Protein AF-A0A495VQC1-F1 (afdb_monomer)

Organism: NCBI:txid2072

Secondary structure (DSSP, 8-state):
--HHHHHHHHHHHSPPPPPPS--HHHHHHHHHHHHHHHHHHHTTSSSSHHHHHHS------------------------PPPP-------PPPP-------------PPPPS-------SS-----------SS----STTSB-HHHHHHHHHH-GGGTTPPPB--SSBPPTT-EEEEEEEE-TT--EEEEEEEEEPTTSPPPB---SEEEEEE-TTSS-EEEEEEEEPTT-SS-TTTTTHHHHHHHHHTT-

Foldseek 3Di:
DDVVVVVVVVVVVPPDDPPDPDDPVVVVVVVVVVVVVVVVVVVPPPPVVVCVVPPPDDDDDDDDDDDDDDDDDDDDDDDDDDDDDDDDDDDDDDDDDDDDDPDDPPDDDDDPDDDDDPDPDDPDPDPDPDPPPDDDPFAQQDADPLLVVLLCVLDVQCVPFDKHGFQWQAGGPKYKIWTFGAAPVRFTWIKMKIFHAPPDDDTHHPALAKDWDAAPVNRHIIIIGFGGDPPDNDGHCRVVRHVSRVSSSPSD

Mean predicted aligned error: 21.46 Å

Nearest PDB structures (foldseek):
  1nrg-assembly1_A-2  TM=4.840E-01  e=5.318E+00  Homo sapiens

Sequence (252 aa):
MDERRIAELFRAAAGDAPPASFDVGNVRSASARATARRRSRVALGSTLAAVLVFGGALVSADLLGRPDHGNTTSAGSAQPPESPNLTPFAVPEPREGEQRAEVVPSGGQPPESIPEDPSTQGDGTSGTTGRPTTGGASGCQEVDRELAVALADELPAAEGLQPSHAVANCPSGARGAAYLVRDDRGVTGLVSVVLVPPGEGAPASTAVAESRGPARSGAGTVHLLSEPAQGATSGPFEAELPGLAERVASRL

Structure (mmCIF, N/CA/C/O backbone):
data_AF-A0A495VQC1-F1
#
_entry.id   AF-A0A495VQC1-F1
#
loop_
_atom_site.group_PDB
_atom_site.id
_atom_site.type_symbol
_atom_site.label_atom_id
_atom_site.label_alt_id
_atom_site.label_comp_id
_atom_site.label_asym_id
_atom_site.label_entity_id
_atom_site.label_seq_id
_atom_site.pdbx_PDB_ins_code
_atom_site.Cartn_x
_atom_site.Cartn_y
_atom_site.Cartn_z
_atom_site.occupancy
_atom_site.B_iso_or_equiv
_atom_site.auth_seq_id
_atom_site.auth_comp_id
_atom_site.auth_asym_id
_atom_site.auth_atom_id
_atom_site.pdbx_PDB_model_num
ATOM 1 N N . MET A 1 1 ? -50.972 -25.172 -22.777 1.00 54.22 1 MET A N 1
ATOM 2 C CA . MET A 1 1 ? -49.677 -25.143 -22.066 1.00 54.22 1 MET A CA 1
ATOM 3 C C . MET A 1 1 ? -49.924 -25.824 -20.730 1.00 54.22 1 MET A C 1
ATOM 5 O O . MET A 1 1 ? -50.911 -25.480 -20.102 1.00 54.22 1 MET A O 1
ATOM 9 N N . ASP A 1 2 ? -49.176 -26.873 -20.389 1.00 82.88 2 ASP A N 1
ATOM 10 C CA . ASP A 1 2 ? -49.583 -27.835 -19.352 1.00 82.88 2 ASP A CA 1
ATOM 11 C C . ASP A 1 2 ? -48.818 -27.585 -18.041 1.00 82.88 2 ASP A C 1
ATOM 13 O O . ASP A 1 2 ? -47.626 -2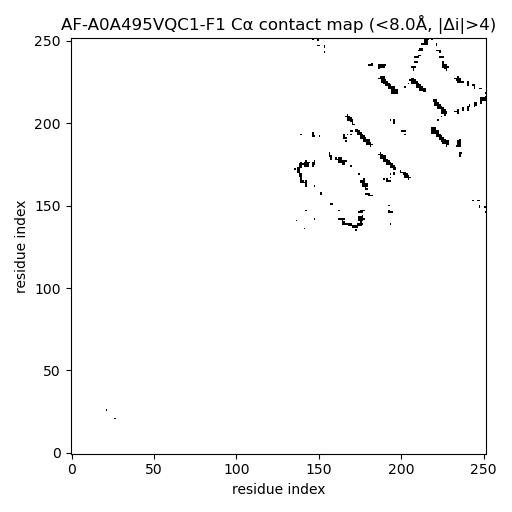7.877 -17.933 1.00 82.88 2 ASP A O 1
ATOM 17 N N . GLU A 1 3 ? -49.491 -26.992 -17.055 1.00 82.81 3 GLU A N 1
ATOM 18 C CA . GLU A 1 3 ? -48.908 -26.541 -15.778 1.00 82.81 3 GLU A CA 1
ATOM 19 C C . GLU A 1 3 ? -48.290 -27.692 -14.974 1.00 82.81 3 GLU A C 1
ATOM 21 O O . GLU A 1 3 ? -47.286 -27.521 -14.279 1.00 82.81 3 GLU A O 1
ATOM 26 N N . ARG A 1 4 ? -48.836 -28.903 -15.130 1.00 83.75 4 ARG A N 1
ATOM 27 C CA . ARG A 1 4 ? -48.317 -30.108 -14.471 1.00 83.75 4 ARG A CA 1
ATOM 28 C C . ARG A 1 4 ? -46.932 -30.485 -14.982 1.00 83.75 4 ARG A C 1
ATOM 30 O O . ARG A 1 4 ? -46.078 -30.892 -14.200 1.00 83.75 4 ARG A O 1
ATOM 37 N N . ARG A 1 5 ? -46.682 -30.268 -16.275 1.00 77.50 5 ARG A N 1
ATOM 38 C CA . ARG A 1 5 ? -45.391 -30.557 -16.903 1.00 77.50 5 ARG A CA 1
ATOM 39 C C . ARG A 1 5 ? -44.306 -29.571 -16.474 1.00 77.50 5 ARG A C 1
ATOM 41 O O . ARG A 1 5 ? -43.147 -29.951 -16.362 1.00 77.50 5 ARG A O 1
ATOM 48 N N . ILE A 1 6 ? -44.680 -28.326 -16.182 1.00 84.06 6 ILE A N 1
ATOM 49 C CA . ILE A 1 6 ? -43.762 -27.315 -15.643 1.00 84.06 6 ILE A CA 1
ATOM 50 C C . ILE A 1 6 ? -43.378 -27.672 -14.198 1.00 84.06 6 ILE A C 1
ATOM 52 O O . ILE A 1 6 ? -42.198 -27.663 -13.853 1.00 84.06 6 ILE A O 1
ATOM 56 N N . ALA A 1 7 ? -44.349 -28.076 -13.372 1.00 82.50 7 ALA A N 1
ATOM 57 C CA . ALA A 1 7 ? -44.096 -28.476 -11.987 1.00 82.50 7 ALA A CA 1
ATOM 58 C C . ALA A 1 7 ? -43.179 -29.711 -11.868 1.00 82.50 7 ALA A C 1
ATOM 60 O O . ALA A 1 7 ? -42.360 -29.786 -10.949 1.00 82.50 7 ALA A O 1
ATOM 61 N N . GLU A 1 8 ? -43.284 -30.668 -12.794 1.00 84.12 8 GLU A N 1
ATOM 62 C CA . GLU A 1 8 ? -42.389 -31.832 -12.838 1.00 84.12 8 GLU A CA 1
ATOM 63 C C . GLU A 1 8 ? -40.959 -31.464 -13.251 1.00 84.12 8 GLU A C 1
ATOM 65 O O . GLU A 1 8 ? -40.014 -31.975 -12.654 1.00 84.12 8 GLU A O 1
ATOM 70 N N . LEU A 1 9 ? -40.782 -30.525 -14.189 1.00 84.50 9 LEU A N 1
ATOM 71 C CA . LEU A 1 9 ? -39.453 -30.045 -14.585 1.00 84.50 9 LEU A CA 1
ATOM 72 C C . LEU A 1 9 ? -38.739 -29.310 -13.443 1.00 84.50 9 LEU A C 1
ATOM 74 O O . LEU A 1 9 ? -37.555 -29.547 -13.212 1.00 84.50 9 LEU A O 1
ATOM 78 N N . PHE A 1 10 ? -39.458 -28.485 -12.676 1.00 81.50 10 PHE A N 1
ATOM 79 C CA . PHE A 1 10 ? -38.877 -27.814 -11.508 1.00 81.50 10 PHE A CA 1
ATOM 80 C C . PHE A 1 10 ? -38.522 -28.790 -10.382 1.00 81.50 10 PHE A C 1
ATOM 82 O O . PHE A 1 10 ? -37.484 -28.634 -9.741 1.00 81.50 10 PHE A O 1
ATOM 89 N N . ARG A 1 11 ? -39.339 -29.828 -10.158 1.00 80.44 11 ARG A N 1
ATOM 90 C CA . ARG A 1 11 ? -39.049 -30.851 -9.143 1.00 80.44 11 ARG A CA 1
ATOM 91 C C . ARG A 1 11 ? -37.875 -31.752 -9.538 1.00 80.44 11 ARG A C 1
ATOM 93 O O . ARG A 1 11 ? -37.130 -32.163 -8.661 1.00 80.44 11 ARG A O 1
ATOM 100 N N . ALA A 1 12 ? -37.690 -32.031 -10.829 1.00 79.38 12 ALA A N 1
ATOM 101 C CA . ALA A 1 12 ? -36.558 -32.814 -11.327 1.00 79.38 12 ALA A CA 1
ATOM 102 C C . ALA A 1 12 ? -35.227 -32.033 -11.322 1.00 79.38 12 ALA A C 1
ATOM 104 O O . ALA A 1 12 ? -34.167 -32.641 -11.202 1.00 79.38 12 ALA A O 1
ATOM 105 N N . ALA A 1 13 ? -35.274 -30.701 -11.442 1.00 75.44 13 ALA A N 1
ATOM 106 C CA . ALA A 1 13 ? -34.090 -29.839 -11.401 1.00 75.44 13 ALA A CA 1
ATOM 107 C C . ALA A 1 13 ? -33.592 -29.548 -9.972 1.00 75.44 13 ALA A C 1
ATOM 109 O O . ALA A 1 13 ? -32.411 -29.263 -9.774 1.00 75.44 13 ALA A O 1
ATOM 110 N N . ALA A 1 14 ? -34.471 -29.644 -8.971 1.00 75.81 14 ALA A N 1
ATOM 111 C CA . ALA A 1 14 ? -34.110 -29.572 -7.559 1.00 75.81 14 ALA A CA 1
ATOM 112 C C . ALA A 1 14 ? -33.499 -30.910 -7.103 1.00 75.81 14 ALA A C 1
ATOM 114 O O . ALA A 1 14 ? -34.138 -31.697 -6.409 1.00 75.81 14 ALA A O 1
ATOM 115 N N . GLY A 1 15 ? -32.274 -31.192 -7.553 1.00 75.56 15 GLY A N 1
ATOM 116 C CA . GLY A 1 15 ? -31.491 -32.322 -7.055 1.00 75.56 15 GLY A CA 1
ATOM 117 C C . GLY A 1 15 ? -31.230 -32.226 -5.548 1.00 75.56 15 GLY A C 1
ATOM 118 O O . GLY A 1 15 ? -31.425 -31.174 -4.934 1.00 75.56 15 GLY A O 1
ATOM 119 N N . ASP A 1 16 ? -30.773 -33.331 -4.956 1.00 74.94 16 ASP A N 1
ATOM 120 C CA . ASP A 1 16 ? -30.412 -33.379 -3.539 1.00 74.94 16 ASP A CA 1
ATOM 121 C C . ASP A 1 16 ? -29.410 -32.270 -3.197 1.00 74.94 16 ASP A C 1
ATOM 123 O O . ASP A 1 16 ? -28.371 -32.112 -3.846 1.00 74.94 16 ASP A O 1
ATOM 127 N N . ALA A 1 17 ? -29.736 -31.484 -2.169 1.00 76.12 17 ALA A N 1
ATOM 128 C CA . ALA A 1 17 ? -28.868 -30.415 -1.710 1.00 76.12 17 ALA A CA 1
ATOM 129 C C . ALA A 1 17 ? -27.519 -31.009 -1.263 1.00 76.12 17 ALA A C 1
ATOM 131 O O . ALA A 1 17 ? -27.505 -31.962 -0.474 1.00 76.12 17 ALA A O 1
ATOM 132 N N . PRO A 1 18 ? -26.378 -30.468 -1.731 1.00 72.56 18 PRO A N 1
ATOM 133 C CA . PRO A 1 18 ? -25.078 -30.946 -1.292 1.00 72.56 18 PRO A CA 1
ATOM 134 C C . PRO A 1 18 ? -24.949 -30.771 0.230 1.00 72.56 18 PRO A C 1
ATOM 136 O O . PRO A 1 18 ? -25.457 -29.789 0.783 1.00 72.56 18 PRO A O 1
ATOM 139 N N . PRO A 1 19 ? -24.275 -31.703 0.928 1.00 75.56 19 PRO A N 1
ATOM 140 C CA . PRO A 1 19 ? -24.085 -31.591 2.366 1.00 75.56 19 PRO A CA 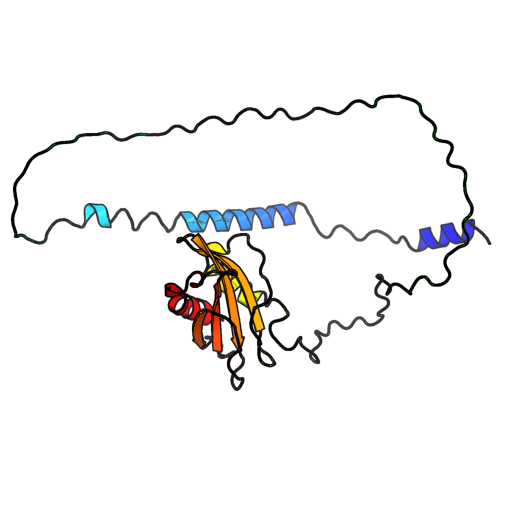1
ATOM 141 C C . PRO A 1 19 ? -23.359 -30.284 2.698 1.00 75.56 19 PRO A C 1
ATOM 143 O O . PRO A 1 19 ? -22.455 -29.860 1.974 1.00 75.56 19 PRO A O 1
ATOM 146 N N . ALA A 1 20 ? -23.751 -29.645 3.803 1.00 79.81 20 ALA A N 1
ATOM 147 C CA . ALA A 1 20 ? -23.132 -28.405 4.251 1.00 79.81 20 ALA A CA 1
ATOM 148 C C . ALA A 1 20 ? -21.612 -28.597 4.412 1.00 79.81 20 ALA A C 1
ATOM 150 O O . ALA A 1 20 ? -21.157 -29.407 5.217 1.00 79.81 20 ALA A O 1
ATOM 151 N N . SER A 1 21 ? -20.819 -27.831 3.661 1.00 79.31 21 SER A N 1
ATOM 152 C CA . SER A 1 21 ? -19.351 -27.858 3.728 1.00 79.31 21 SER A CA 1
ATOM 153 C C . SER A 1 21 ? -18.787 -27.165 4.978 1.00 79.31 21 SER A C 1
ATOM 155 O O . SER A 1 21 ? -17.587 -27.238 5.249 1.00 79.31 21 SER A O 1
ATOM 157 N N . PHE A 1 22 ? -19.650 -26.517 5.769 1.00 76.31 22 PHE A N 1
ATOM 158 C CA . PHE A 1 22 ? -19.290 -25.789 6.980 1.00 76.31 22 PHE A CA 1
ATOM 159 C C . PHE A 1 22 ? -19.943 -26.415 8.215 1.00 76.31 22 PHE A C 1
ATOM 161 O O . PHE A 1 22 ? -21.141 -26.286 8.447 1.00 76.31 22 PHE A O 1
ATOM 168 N N . ASP A 1 23 ? -19.113 -27.067 9.024 1.00 83.56 23 ASP A N 1
ATOM 169 C CA . ASP A 1 23 ? -19.440 -27.547 10.365 1.00 83.56 23 ASP A CA 1
ATOM 170 C C . ASP A 1 23 ? -19.133 -26.454 11.416 1.00 83.56 23 ASP A C 1
ATOM 172 O O . ASP A 1 23 ? -18.194 -25.663 11.287 1.00 83.56 23 ASP A O 1
ATOM 176 N N . VAL A 1 24 ? -19.910 -26.432 12.499 1.00 81.12 24 VAL A N 1
ATOM 177 C CA . VAL A 1 24 ? -19.678 -25.628 13.709 1.00 81.12 24 VAL A CA 1
ATOM 178 C C . VAL A 1 24 ? -18.259 -25.834 14.270 1.00 81.12 24 VAL A C 1
ATOM 180 O O . VAL A 1 24 ? -17.648 -24.887 14.773 1.00 81.12 24 VAL A O 1
ATOM 183 N N . GLY A 1 25 ? -17.696 -27.038 14.156 1.00 79.12 25 GLY A N 1
ATOM 184 C CA . GLY A 1 25 ? -16.313 -27.367 14.500 1.00 79.12 25 GLY A CA 1
ATOM 185 C C . GLY A 1 25 ? -15.273 -26.599 13.678 1.00 79.12 25 GLY A C 1
ATOM 186 O O . GLY A 1 25 ? -14.282 -26.119 14.242 1.00 79.12 25 GLY A O 1
ATOM 187 N N . ASN A 1 26 ? -15.520 -26.368 12.385 1.00 74.88 26 ASN A N 1
ATOM 188 C CA . ASN A 1 26 ? -14.646 -25.549 11.535 1.00 74.88 26 ASN A CA 1
ATOM 189 C C . ASN A 1 26 ? -14.627 -24.088 12.006 1.00 74.88 26 ASN A C 1
ATOM 191 O O . ASN A 1 26 ? -13.563 -23.477 12.104 1.00 74.88 26 ASN A O 1
ATOM 195 N N . VAL A 1 27 ? -15.783 -23.544 12.398 1.00 80.44 27 VAL A N 1
ATOM 196 C CA . VAL A 1 27 ? -15.880 -22.173 12.927 1.00 80.44 27 VAL A CA 1
ATOM 197 C C . VAL A 1 27 ? -15.201 -22.058 14.293 1.00 80.44 27 VAL A C 1
ATOM 199 O O . VAL A 1 27 ? -14.427 -21.128 14.531 1.00 80.44 27 VAL A O 1
ATOM 202 N N . ARG A 1 28 ? -15.434 -23.021 15.194 1.00 84.38 28 ARG A N 1
ATOM 203 C CA . ARG A 1 28 ? -14.827 -23.023 16.536 1.00 84.38 28 ARG A CA 1
ATOM 204 C C . ARG A 1 28 ? -13.311 -23.182 16.485 1.00 84.38 28 ARG A C 1
ATOM 206 O O . ARG A 1 28 ? -12.610 -22.475 17.205 1.00 84.38 28 ARG A O 1
ATOM 213 N N . SER A 1 29 ? -12.790 -24.056 15.624 1.00 75.62 29 SER A N 1
ATOM 214 C CA . SER A 1 29 ? -11.343 -24.250 15.468 1.00 75.62 29 SER A CA 1
ATOM 215 C C . SER A 1 29 ? -10.659 -23.038 14.822 1.00 75.62 29 SER A C 1
ATOM 217 O O . SER A 1 29 ? -9.596 -22.616 15.289 1.00 75.62 29 SER A O 1
ATOM 219 N N . ALA A 1 30 ? -11.287 -22.408 13.822 1.00 74.38 30 ALA A N 1
ATOM 220 C CA . ALA A 1 30 ? -10.809 -21.154 13.242 1.00 74.38 30 ALA A CA 1
ATOM 221 C C . ALA A 1 30 ? -10.813 -20.005 14.271 1.00 74.38 30 ALA A C 1
ATOM 223 O O . ALA A 1 30 ? -9.817 -19.290 14.403 1.00 74.38 30 ALA A O 1
ATOM 224 N N . SER A 1 31 ? -11.884 -19.877 15.062 1.00 72.38 31 SER A N 1
ATOM 225 C CA . SER A 1 31 ? -12.012 -18.872 16.129 1.00 72.38 31 SER A CA 1
ATOM 226 C C . SER A 1 31 ? -10.994 -19.075 17.260 1.00 72.38 31 SER A C 1
ATOM 228 O O . SER A 1 31 ? -10.349 -18.120 17.708 1.00 72.38 31 SER A O 1
ATOM 230 N N . ALA A 1 32 ? -10.767 -20.324 17.679 1.00 76.50 32 ALA A N 1
ATOM 231 C CA . ALA A 1 32 ? -9.757 -20.660 18.679 1.00 76.50 32 ALA A CA 1
ATOM 232 C C . ALA A 1 32 ? -8.345 -20.299 18.191 1.00 76.50 32 ALA A C 1
ATOM 234 O O . ALA A 1 32 ? -7.567 -19.693 18.931 1.00 76.50 32 ALA A O 1
ATOM 235 N N . ARG A 1 33 ? -8.031 -20.587 16.919 1.00 74.38 33 ARG A N 1
ATOM 236 C CA . ARG A 1 33 ? -6.749 -20.217 16.301 1.00 74.38 33 ARG A CA 1
ATOM 237 C C . ARG A 1 33 ? -6.573 -18.696 16.209 1.00 74.38 33 ARG A C 1
ATOM 239 O O . ARG A 1 33 ? -5.473 -18.203 16.460 1.00 74.38 33 ARG A O 1
ATOM 246 N N . ALA A 1 34 ? -7.636 -17.948 15.911 1.00 71.62 34 ALA A N 1
ATOM 247 C CA . ALA A 1 34 ? -7.604 -16.484 15.904 1.00 71.62 34 ALA A CA 1
ATOM 248 C C . ALA A 1 34 ? -7.381 -15.902 17.315 1.00 71.62 34 ALA A C 1
ATOM 250 O O . ALA A 1 34 ? -6.542 -15.018 17.501 1.00 71.62 34 ALA A O 1
ATOM 251 N N . THR A 1 35 ? -8.062 -16.445 18.329 1.00 70.81 35 THR A N 1
ATOM 252 C CA . THR A 1 35 ? -7.922 -16.014 19.731 1.00 70.81 35 THR A CA 1
ATOM 253 C C . THR A 1 35 ? -6.537 -16.333 20.302 1.00 70.81 35 THR A C 1
ATOM 255 O O . THR A 1 35 ? -5.957 -15.511 21.014 1.00 70.81 35 THR A O 1
ATOM 258 N N . ALA A 1 36 ? -5.959 -17.488 19.957 1.00 65.44 36 ALA A N 1
ATOM 259 C CA . ALA A 1 36 ? -4.617 -17.871 20.393 1.00 65.44 36 ALA A CA 1
ATOM 260 C C . ALA A 1 36 ? -3.540 -16.882 19.907 1.00 65.44 36 ALA A C 1
ATOM 262 O O . ALA A 1 36 ? -2.688 -16.469 20.695 1.00 65.44 36 ALA A O 1
ATOM 263 N N . ARG A 1 37 ? -3.627 -16.420 18.648 1.00 68.19 37 ARG A N 1
ATOM 264 C CA . ARG A 1 37 ? -2.691 -15.432 18.075 1.00 68.19 37 ARG A CA 1
ATOM 265 C C . ARG A 1 37 ? -2.746 -14.068 18.774 1.00 68.19 37 ARG A C 1
ATOM 267 O O . ARG A 1 37 ? -1.716 -13.405 18.885 1.00 68.19 37 ARG A O 1
ATOM 274 N N . ARG A 1 38 ? -3.917 -13.655 19.279 1.00 63.56 38 ARG A N 1
ATOM 275 C CA . ARG A 1 38 ? -4.062 -12.405 20.051 1.00 63.56 38 ARG A CA 1
ATOM 276 C C . ARG A 1 38 ? -3.300 -12.455 21.377 1.00 63.56 38 ARG A C 1
ATOM 278 O O . ARG A 1 38 ? -2.671 -11.473 21.753 1.00 63.56 38 ARG A O 1
ATOM 285 N N . ARG A 1 39 ? -3.307 -13.598 22.072 1.00 59.53 39 ARG A N 1
ATOM 286 C CA . ARG A 1 39 ? -2.665 -13.726 23.395 1.00 59.53 39 ARG A CA 1
ATOM 287 C C . ARG A 1 39 ? -1.138 -13.767 23.327 1.00 59.53 39 ARG A C 1
ATOM 289 O O . ARG A 1 39 ? -0.486 -13.225 24.212 1.00 59.53 39 ARG A O 1
ATOM 296 N N . SER A 1 40 ? -0.559 -14.326 22.264 1.00 54.62 40 SER A N 1
ATOM 297 C CA . SER A 1 40 ? 0.901 -14.373 22.093 1.00 54.62 40 SER A CA 1
ATOM 298 C C . SER A 1 40 ? 1.552 -13.005 21.852 1.00 54.62 40 SER A C 1
ATOM 300 O O . SER A 1 40 ? 2.738 -12.853 22.123 1.00 54.62 40 SER A O 1
ATOM 302 N N . ARG A 1 41 ? 0.805 -11.993 21.385 1.00 52.25 41 ARG A N 1
ATOM 303 C CA . ARG A 1 41 ? 1.349 -10.643 21.139 1.00 52.25 41 ARG A CA 1
ATOM 304 C C . ARG A 1 41 ? 1.430 -9.774 22.402 1.00 52.25 41 ARG A C 1
ATOM 306 O O . ARG A 1 41 ? 2.273 -8.892 22.469 1.00 52.25 41 ARG A O 1
ATOM 313 N N . VAL A 1 42 ? 0.620 -10.053 23.425 1.00 53.62 42 VAL A N 1
ATOM 314 C CA . VAL A 1 42 ? 0.600 -9.270 24.679 1.00 53.62 42 VAL A CA 1
ATOM 315 C C . VAL A 1 42 ? 1.708 -9.703 25.654 1.00 53.62 42 VAL A C 1
ATOM 317 O O . VAL A 1 42 ? 2.176 -8.904 26.458 1.00 53.62 42 VAL A O 1
ATOM 320 N N . ALA A 1 43 ? 2.195 -10.944 25.561 1.00 47.66 43 ALA A N 1
ATOM 321 C CA . ALA A 1 43 ? 3.169 -11.487 26.513 1.00 47.66 43 ALA A CA 1
ATOM 322 C C . ALA A 1 43 ? 4.634 -11.049 26.275 1.00 47.66 43 ALA A C 1
ATOM 324 O O . ALA A 1 43 ? 5.444 -11.139 27.193 1.00 47.66 43 ALA A O 1
ATOM 325 N N . LEU A 1 44 ? 4.989 -10.558 25.080 1.00 47.56 44 LEU A N 1
ATOM 326 C CA . LEU A 1 44 ? 6.372 -10.175 24.737 1.00 47.56 44 LEU A CA 1
ATOM 327 C C . LEU A 1 44 ? 6.730 -8.715 25.076 1.00 47.56 44 LEU A C 1
ATOM 329 O O . LEU A 1 44 ? 7.906 -8.369 25.086 1.00 47.56 44 LEU A O 1
ATOM 333 N N . GLY A 1 45 ? 5.748 -7.863 25.390 1.00 44.03 45 GLY A N 1
ATOM 334 C CA . GLY A 1 45 ? 5.985 -6.442 25.681 1.00 44.03 45 GLY A CA 1
ATOM 335 C C . GLY A 1 45 ? 6.366 -6.117 27.133 1.00 44.03 45 GLY A C 1
ATOM 336 O O . GLY A 1 45 ? 6.790 -5.002 27.412 1.00 44.03 45 GLY A O 1
ATOM 337 N N . SER A 1 46 ? 6.221 -7.058 28.075 1.00 45.12 46 SER A N 1
ATOM 338 C CA . SER A 1 46 ? 6.259 -6.741 29.515 1.00 45.12 46 SER A CA 1
ATOM 339 C C . SER A 1 46 ? 7.608 -6.961 30.215 1.00 45.12 46 SER A C 1
ATOM 341 O O . SER A 1 46 ? 7.753 -6.542 31.362 1.00 45.12 46 SER A O 1
ATOM 343 N N . THR A 1 47 ? 8.600 -7.608 29.596 1.00 44.22 47 THR A N 1
ATOM 344 C CA . THR A 1 47 ? 9.859 -7.953 30.293 1.00 44.22 47 THR A CA 1
ATOM 345 C C . THR A 1 47 ? 10.998 -6.953 30.083 1.00 44.22 47 THR A C 1
ATOM 347 O O . THR A 1 47 ? 11.923 -6.927 30.891 1.00 44.22 47 THR A O 1
ATOM 350 N N . LEU A 1 48 ? 10.930 -6.071 29.078 1.00 45.16 48 LEU A N 1
ATOM 351 C CA . LEU A 1 48 ? 11.958 -5.041 28.849 1.00 45.16 48 LEU A CA 1
ATOM 352 C C . LEU A 1 48 ? 11.793 -3.787 29.729 1.00 45.16 48 LEU A C 1
ATOM 354 O O . LEU A 1 48 ? 12.773 -3.093 29.986 1.00 45.16 48 LEU A O 1
ATOM 358 N N . ALA A 1 49 ? 10.593 -3.521 30.256 1.00 44.22 49 ALA A N 1
ATOM 35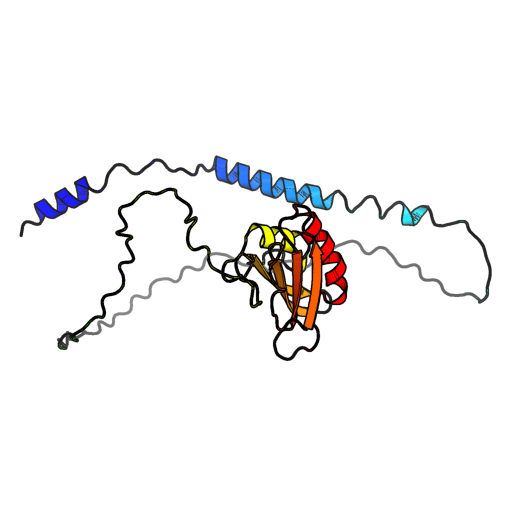9 C CA . ALA A 1 49 ? 10.345 -2.349 31.103 1.00 44.22 49 ALA A CA 1
ATOM 360 C C . ALA A 1 49 ? 10.880 -2.499 32.544 1.00 44.22 49 ALA A C 1
ATOM 362 O O . ALA A 1 49 ? 11.180 -1.501 33.193 1.00 44.22 49 ALA A O 1
ATOM 363 N N . ALA A 1 50 ? 11.046 -3.726 33.051 1.00 46.72 50 ALA A N 1
ATOM 364 C CA . ALA A 1 50 ? 11.477 -3.953 34.436 1.00 46.72 50 ALA A CA 1
ATOM 365 C C . ALA A 1 50 ? 12.999 -3.816 34.645 1.00 46.72 50 ALA A C 1
ATOM 367 O O . ALA A 1 50 ? 13.437 -3.470 35.741 1.00 46.72 50 ALA A O 1
ATOM 368 N N . VAL A 1 51 ? 13.819 -4.046 33.611 1.00 50.47 51 VAL A N 1
ATOM 369 C CA . VAL A 1 51 ? 15.291 -3.989 33.734 1.00 50.47 51 VAL A CA 1
ATOM 370 C C . VAL A 1 51 ? 15.813 -2.544 33.714 1.00 50.47 51 VAL A C 1
ATOM 372 O O . VAL A 1 51 ? 16.776 -2.232 34.413 1.00 50.47 51 VAL A O 1
ATOM 375 N N . LEU A 1 52 ? 15.141 -1.628 33.005 1.00 51.94 52 LEU A N 1
ATOM 376 C CA . LEU A 1 52 ? 15.549 -0.217 32.939 1.00 51.94 52 LEU A CA 1
ATOM 377 C C . LEU A 1 52 ? 15.278 0.571 34.233 1.00 51.94 52 LEU A C 1
ATOM 379 O O . LEU A 1 52 ? 15.944 1.573 34.472 1.00 51.94 52 LEU A O 1
ATOM 383 N N . VAL A 1 53 ? 14.363 0.113 35.095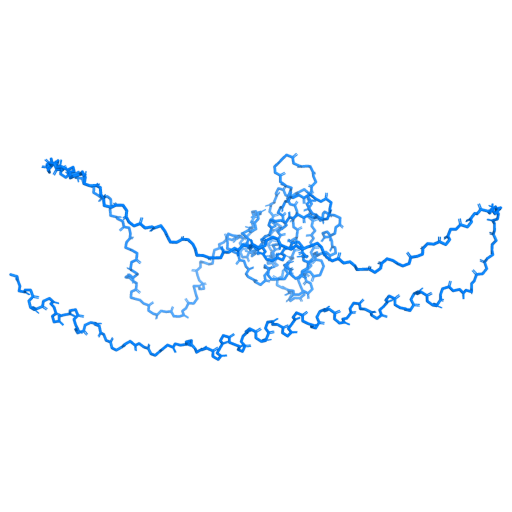 1.00 54.12 53 VAL A N 1
ATOM 384 C CA . VAL A 1 53 ? 14.033 0.814 36.352 1.00 54.12 53 VAL A CA 1
ATOM 385 C C . VAL A 1 53 ? 15.001 0.465 37.495 1.00 54.12 53 VAL A C 1
ATOM 387 O O . VAL A 1 53 ? 15.195 1.282 38.388 1.00 54.12 53 VAL A O 1
ATOM 390 N N . PHE A 1 54 ? 15.671 -0.694 37.459 1.00 51.53 54 PHE A N 1
ATOM 391 C CA . PHE A 1 54 ? 16.593 -1.115 38.531 1.00 51.53 54 PHE A CA 1
ATOM 392 C C . PHE A 1 54 ? 18.093 -1.036 38.184 1.00 51.53 54 PHE A C 1
ATOM 394 O O . PHE A 1 54 ? 18.912 -1.070 39.097 1.00 51.53 54 PHE A O 1
ATOM 401 N N . GLY A 1 55 ? 18.482 -0.916 36.908 1.00 43.12 55 GLY A N 1
ATOM 402 C CA . GLY A 1 55 ? 19.896 -0.948 36.488 1.00 43.12 55 GLY A CA 1
ATOM 403 C C . GLY A 1 55 ? 20.596 0.407 36.296 1.00 43.12 55 GLY A C 1
ATOM 404 O O . GLY A 1 55 ? 21.777 0.432 35.969 1.00 43.12 55 GLY A O 1
ATOM 405 N N . GLY A 1 56 ? 19.889 1.531 36.452 1.00 41.94 56 GLY A N 1
ATOM 406 C CA . GLY A 1 56 ? 20.350 2.861 36.023 1.00 41.94 56 GLY A CA 1
ATOM 407 C C . GLY A 1 56 ? 20.983 3.752 37.097 1.00 41.94 56 GLY A C 1
ATOM 408 O O . GLY A 1 56 ? 20.981 4.968 36.936 1.00 41.94 56 GLY A O 1
ATOM 409 N N . ALA A 1 57 ? 21.490 3.197 38.197 1.00 44.09 57 ALA A N 1
ATOM 410 C CA . ALA A 1 57 ? 22.227 3.957 39.204 1.00 44.09 57 ALA A CA 1
ATOM 411 C C . ALA A 1 57 ? 23.653 3.411 39.271 1.00 44.09 57 ALA A C 1
ATOM 413 O O . ALA A 1 57 ? 23.811 2.274 39.696 1.00 44.09 57 ALA A O 1
ATOM 414 N N . LEU A 1 58 ? 24.639 4.196 38.807 1.00 49.06 58 LEU A N 1
ATOM 415 C CA . LEU A 1 58 ? 26.060 4.242 39.222 1.00 49.06 58 LEU A CA 1
ATOM 416 C C . LEU A 1 58 ? 26.991 4.697 38.069 1.00 49.06 58 LEU A C 1
ATOM 418 O O . LEU A 1 58 ? 27.847 3.924 37.664 1.00 49.06 58 LEU A O 1
ATOM 422 N N . VAL A 1 59 ? 26.892 5.949 37.585 1.00 47.28 59 VAL A N 1
ATOM 423 C CA . VAL A 1 59 ? 28.038 6.696 36.995 1.00 47.28 59 VAL A CA 1
ATOM 424 C C . VAL A 1 59 ? 27.847 8.223 37.192 1.00 47.28 59 VAL A C 1
ATOM 426 O O . VAL A 1 59 ? 26.981 8.816 36.561 1.00 47.28 59 VAL A O 1
ATOM 429 N N . SER A 1 60 ? 28.636 8.791 38.125 1.00 40.16 60 SER A N 1
ATOM 430 C CA . SER A 1 60 ? 29.167 10.178 38.314 1.00 40.16 60 SER A CA 1
ATOM 431 C C . SER A 1 60 ? 28.419 11.406 37.741 1.00 40.16 60 SER A C 1
ATOM 433 O O . SER A 1 60 ? 28.195 11.483 36.540 1.00 40.16 60 SER A O 1
ATOM 435 N N . ALA A 1 61 ? 28.004 12.385 38.569 1.00 39.53 61 ALA A N 1
ATOM 436 C CA . ALA A 1 61 ? 28.780 13.567 39.042 1.00 39.53 61 ALA A CA 1
ATOM 437 C C . ALA A 1 61 ? 29.340 14.395 37.864 1.00 39.53 61 ALA A C 1
ATOM 439 O O . ALA A 1 61 ? 30.114 13.871 37.079 1.00 39.53 61 ALA A O 1
ATOM 440 N N . ASP A 1 62 ? 28.996 15.658 37.624 1.00 39.38 62 ASP A N 1
ATOM 441 C CA . ASP A 1 62 ? 28.890 16.825 38.504 1.00 39.38 62 ASP A CA 1
ATOM 442 C C . ASP A 1 62 ? 28.200 17.948 37.688 1.00 39.38 62 ASP A C 1
ATOM 444 O O . ASP A 1 62 ? 28.347 17.945 36.466 1.00 39.38 62 ASP A O 1
ATOM 448 N N . LEU A 1 63 ? 27.481 18.873 38.342 1.00 46.44 63 LEU A N 1
ATOM 449 C CA . LEU A 1 63 ? 27.158 20.265 37.939 1.00 46.44 63 LEU A CA 1
ATOM 450 C C . LEU A 1 63 ? 25.777 20.726 38.467 1.00 46.44 63 LEU A C 1
ATOM 452 O O . LEU A 1 63 ? 24.743 20.572 37.828 1.00 46.44 63 LEU A O 1
ATOM 456 N N . LEU A 1 64 ? 25.846 21.366 39.641 1.00 48.59 64 LEU A N 1
ATOM 457 C CA . LEU A 1 64 ? 25.076 22.530 40.115 1.00 48.59 64 LEU A CA 1
ATOM 458 C C . LEU A 1 64 ? 23.529 22.484 40.171 1.00 48.59 64 LEU A C 1
ATOM 460 O O . LEU A 1 64 ? 22.851 22.608 39.159 1.00 48.59 64 LEU A O 1
ATOM 464 N N . GLY A 1 65 ? 22.996 22.631 41.398 1.00 37.84 65 GLY A N 1
ATOM 465 C CA . GLY A 1 65 ? 21.957 23.653 41.629 1.00 37.84 65 GLY A CA 1
ATOM 466 C C . GLY A 1 65 ? 20.727 23.323 42.492 1.00 37.84 65 GLY A C 1
ATOM 467 O O . GLY A 1 65 ? 19.632 23.357 41.962 1.00 37.84 65 GLY A O 1
ATOM 468 N N . ARG A 1 66 ? 20.924 23.186 43.819 1.00 38.44 66 ARG A N 1
ATOM 469 C CA . ARG A 1 66 ? 20.066 23.657 44.951 1.00 38.44 66 ARG A CA 1
ATOM 470 C C . ARG A 1 66 ? 18.621 23.067 45.135 1.00 38.44 66 ARG A C 1
ATOM 472 O O . ARG A 1 66 ? 17.985 22.696 44.161 1.00 38.44 66 ARG A O 1
ATOM 479 N N . PRO A 1 67 ? 18.124 22.914 46.395 1.00 53.56 67 PRO A N 1
ATOM 480 C CA . PRO A 1 67 ? 17.106 21.929 46.769 1.00 53.56 67 PRO A CA 1
ATOM 481 C C . PRO A 1 67 ? 15.693 22.519 46.937 1.00 53.56 67 PRO A C 1
ATOM 483 O O . PRO A 1 67 ? 15.475 23.708 46.731 1.00 53.56 67 PRO A O 1
ATOM 486 N N . ASP A 1 68 ? 14.811 21.641 47.427 1.00 38.75 68 ASP A N 1
ATOM 487 C CA . ASP A 1 68 ? 13.495 21.868 48.031 1.00 38.75 68 ASP A CA 1
ATOM 488 C C . ASP A 1 68 ? 12.293 21.750 47.083 1.00 38.75 68 ASP A C 1
ATOM 490 O O . ASP A 1 68 ? 11.930 22.677 46.373 1.00 38.75 68 ASP A O 1
ATOM 494 N N . HIS A 1 69 ? 11.607 20.604 47.142 1.00 39.19 69 HIS A N 1
ATOM 495 C CA . HIS A 1 69 ? 10.277 20.496 47.758 1.00 39.19 69 HIS A CA 1
ATOM 496 C C . HIS A 1 69 ? 9.735 19.072 47.618 1.00 39.19 69 HIS A C 1
ATOM 498 O O . HIS A 1 69 ? 9.824 18.437 46.569 1.00 39.19 69 HIS A O 1
ATOM 504 N N . GLY A 1 70 ? 9.200 18.562 48.728 1.00 41.62 70 GLY A N 1
ATOM 505 C CA . GLY A 1 70 ? 8.525 17.277 48.760 1.00 41.62 70 GLY A CA 1
ATOM 506 C C . GLY A 1 70 ? 7.291 17.267 47.866 1.00 41.62 70 GLY A C 1
ATOM 507 O O . GLY A 1 70 ? 6.676 18.300 47.633 1.00 41.62 70 GLY A O 1
ATOM 508 N N . ASN A 1 71 ? 6.934 16.073 47.407 1.00 41.12 71 ASN A N 1
ATOM 509 C CA . ASN A 1 71 ? 5.546 15.660 47.261 1.00 41.12 71 ASN A CA 1
ATOM 510 C C . ASN A 1 71 ? 5.491 14.132 47.213 1.00 41.12 71 ASN A C 1
ATOM 512 O O . ASN A 1 71 ? 5.729 13.481 46.200 1.00 41.12 71 ASN A O 1
ATOM 516 N N . THR A 1 72 ? 5.175 13.569 48.371 1.00 43.66 72 THR A N 1
ATOM 517 C CA . THR A 1 72 ? 4.431 12.324 48.519 1.00 43.66 72 THR A CA 1
ATOM 518 C C . THR A 1 72 ? 3.064 12.478 47.853 1.00 43.66 72 THR A C 1
ATOM 520 O O . THR A 1 72 ? 2.297 13.367 48.214 1.00 43.66 72 THR A O 1
ATOM 523 N N . THR A 1 73 ? 2.727 11.617 46.896 1.00 40.41 73 THR A N 1
ATOM 524 C CA . THR A 1 73 ? 1.336 11.308 46.494 1.00 40.41 73 THR A CA 1
ATOM 525 C C . THR A 1 73 ? 1.388 10.053 45.620 1.00 40.41 73 THR A C 1
ATOM 527 O O . THR A 1 73 ? 1.924 10.059 44.522 1.00 40.41 73 THR A O 1
ATOM 530 N N . SER A 1 74 ? 1.192 8.890 46.239 1.00 43.06 74 SER A N 1
ATOM 531 C CA . SER A 1 74 ? -0.073 8.139 46.284 1.00 43.06 74 SER A CA 1
ATOM 532 C C . SER A 1 74 ? -0.455 7.496 44.954 1.00 43.06 74 SER A C 1
ATOM 534 O O . SER A 1 74 ? -0.894 8.148 44.012 1.00 43.06 74 SER A O 1
ATOM 536 N N . ALA A 1 75 ? -0.328 6.169 44.953 1.00 37.19 75 ALA A N 1
ATOM 537 C CA . ALA A 1 75 ? -0.903 5.251 43.990 1.00 37.19 75 ALA A CA 1
ATOM 538 C C . ALA A 1 75 ? -2.436 5.383 43.976 1.00 37.19 75 ALA A C 1
ATOM 540 O O . ALA A 1 75 ? -3.089 5.205 45.003 1.00 37.19 75 ALA A O 1
ATOM 541 N N . GLY A 1 76 ? -3.002 5.684 42.808 1.00 36.41 76 GLY A N 1
ATOM 542 C CA . GLY A 1 76 ? -4.439 5.637 42.555 1.00 36.41 76 GLY A CA 1
ATOM 543 C C . GLY A 1 76 ? -4.785 4.355 41.809 1.00 36.41 76 GLY A C 1
ATOM 544 O O . GLY A 1 76 ? -4.584 4.264 40.600 1.00 36.41 76 GLY A O 1
ATOM 545 N N . SER A 1 77 ? -5.284 3.363 42.539 1.00 39.06 77 SER A N 1
ATOM 546 C CA . SER A 1 77 ? -5.907 2.169 41.973 1.00 39.06 77 SER A CA 1
ATOM 547 C C . SER A 1 77 ? -7.354 2.468 41.575 1.00 39.06 77 SER A C 1
ATOM 549 O O . SER A 1 77 ? -8.096 3.039 42.364 1.00 39.06 77 SER A O 1
ATOM 551 N N . ALA A 1 78 ? -7.704 2.029 40.363 1.00 37.16 78 ALA A N 1
ATOM 552 C CA . ALA A 1 78 ? -8.998 1.545 39.869 1.00 37.16 78 ALA A CA 1
ATOM 553 C C . ALA A 1 78 ? -10.307 2.174 40.394 1.00 37.16 78 ALA A C 1
ATOM 555 O O . ALA A 1 78 ? -10.648 2.012 41.558 1.00 37.16 78 ALA A O 1
ATOM 556 N N . GLN A 1 79 ? -11.153 2.649 39.468 1.00 42.66 79 GLN A N 1
ATOM 557 C CA . GLN A 1 79 ? -12.446 2.002 39.190 1.00 42.66 79 GLN A CA 1
ATOM 558 C C . GLN A 1 79 ? -13.084 2.516 37.874 1.00 42.66 79 GLN A C 1
ATOM 560 O O . GLN A 1 79 ? -12.900 3.679 37.516 1.00 42.66 79 GLN A O 1
ATOM 565 N N . PRO A 1 80 ? -13.787 1.643 37.124 1.00 41.72 80 PRO A N 1
ATOM 566 C CA . PRO A 1 80 ? -14.443 1.965 35.854 1.00 41.72 80 PRO A CA 1
ATOM 567 C C . PRO A 1 80 ? -15.798 2.663 36.072 1.00 41.72 80 PRO A C 1
ATOM 569 O O . PRO A 1 80 ? -16.531 2.262 36.976 1.00 41.72 80 PRO A O 1
ATOM 572 N N . PRO A 1 81 ? -16.193 3.649 35.244 1.00 45.56 81 PRO A N 1
ATOM 573 C CA . PRO A 1 81 ? -17.563 4.135 35.251 1.00 45.56 81 PRO A CA 1
ATOM 574 C C . PRO A 1 81 ? -18.507 3.135 34.571 1.00 45.56 81 PRO A C 1
ATOM 576 O O . PRO A 1 81 ? -18.241 2.594 33.496 1.00 45.56 81 PRO A O 1
ATOM 579 N N . GLU A 1 82 ? -19.608 2.903 35.273 1.00 38.22 82 GLU A N 1
ATOM 580 C CA . GLU A 1 82 ? -20.704 1.997 34.982 1.00 38.22 82 GLU A CA 1
ATOM 581 C C . GLU A 1 82 ? -21.414 2.329 33.661 1.00 38.22 82 GLU A C 1
ATOM 583 O O . GLU A 1 82 ? -21.631 3.484 33.294 1.00 38.22 82 GLU A O 1
ATOM 588 N N . SER A 1 83 ? -21.784 1.270 32.945 1.00 43.31 83 SER A N 1
ATOM 589 C CA . SER A 1 83 ? -22.529 1.309 31.690 1.00 43.31 83 SER A CA 1
ATOM 590 C C . SER A 1 83 ? -24.034 1.441 31.976 1.00 43.31 83 SER A C 1
ATOM 592 O O . SER A 1 83 ? -24.565 0.637 32.748 1.00 43.31 83 SER A O 1
ATOM 594 N N . PRO A 1 84 ? -24.761 2.404 31.378 1.00 47.91 84 PRO A N 1
ATOM 595 C CA . PRO A 1 84 ? -26.208 2.476 31.524 1.00 47.91 84 PRO A CA 1
ATOM 596 C C . PRO A 1 84 ? -26.898 1.376 30.703 1.00 47.91 84 PRO A C 1
ATOM 598 O O . PRO A 1 84 ? -26.989 1.430 29.481 1.00 47.91 84 PRO A O 1
ATOM 601 N N . ASN A 1 85 ? -27.360 0.369 31.443 1.00 36.62 85 ASN A N 1
ATOM 602 C CA . ASN A 1 85 ? -28.528 -0.490 31.235 1.00 36.62 85 ASN A CA 1
ATOM 603 C C . ASN A 1 85 ? -29.349 -0.212 29.949 1.00 36.62 85 ASN A C 1
ATOM 605 O O . ASN A 1 85 ? -30.258 0.617 29.948 1.00 36.62 85 ASN A O 1
ATOM 609 N N . LEU A 1 86 ? -29.054 -0.939 28.865 1.00 43.44 86 LEU A N 1
ATOM 610 C CA . LEU A 1 86 ? -29.926 -1.048 27.692 1.00 43.44 86 LEU A CA 1
ATOM 611 C C . LEU A 1 86 ? -30.775 -2.315 27.841 1.00 43.44 86 LEU A C 1
ATOM 613 O O . LEU A 1 86 ? -30.275 -3.431 27.697 1.00 43.44 86 LEU A O 1
ATOM 617 N N . THR A 1 87 ? -32.061 -2.148 28.138 1.00 53.62 87 THR A N 1
ATOM 618 C CA . THR A 1 87 ? -33.042 -3.233 28.079 1.00 53.62 87 THR A CA 1
ATOM 619 C C . THR A 1 87 ? -33.290 -3.625 26.617 1.00 53.62 87 THR A C 1
ATOM 621 O O . THR A 1 87 ? -33.586 -2.760 25.790 1.00 53.62 87 THR A O 1
ATOM 624 N N . PRO A 1 88 ? -33.194 -4.915 26.249 1.00 47.25 88 PRO A N 1
ATOM 625 C CA . PRO A 1 88 ? -33.697 -5.394 24.973 1.00 47.25 88 PRO A CA 1
ATOM 626 C C . PRO A 1 88 ? -35.206 -5.667 25.098 1.00 47.25 88 PRO A C 1
ATOM 628 O O . PRO A 1 88 ? -35.692 -5.951 26.189 1.00 47.25 88 PRO A O 1
ATOM 631 N N . PHE A 1 89 ? -35.916 -5.644 23.968 1.00 46.22 89 PHE A N 1
ATOM 632 C CA . PHE A 1 89 ? -37.342 -5.975 23.790 1.00 46.22 89 PHE A CA 1
ATOM 633 C C . PHE A 1 89 ? -38.353 -4.836 24.012 1.00 46.22 89 PHE A C 1
ATOM 635 O O . PHE A 1 89 ? -39.009 -4.737 25.043 1.00 46.22 89 PHE A O 1
ATOM 642 N N . ALA A 1 90 ? -38.586 -4.063 22.948 1.00 40.53 90 ALA A N 1
ATOM 643 C CA . ALA A 1 90 ? -39.893 -3.472 22.669 1.00 40.53 90 ALA A CA 1
ATOM 644 C C . ALA A 1 90 ? -40.293 -3.853 21.235 1.00 40.53 90 ALA A C 1
ATOM 646 O O . ALA A 1 90 ? -39.699 -3.394 20.261 1.00 40.53 90 ALA A O 1
ATOM 647 N N . VAL A 1 91 ? -41.261 -4.761 21.130 1.00 49.84 91 VAL A N 1
ATOM 648 C CA . VAL A 1 91 ? -41.939 -5.154 19.890 1.00 49.84 91 VAL A CA 1
ATOM 649 C C . VAL A 1 91 ? -43.023 -4.104 19.622 1.00 49.84 91 VAL A C 1
ATOM 651 O O . VAL A 1 91 ? -43.845 -3.885 20.511 1.00 49.84 91 VAL A O 1
ATOM 654 N N . PRO A 1 92 ? -43.065 -3.433 18.458 1.00 45.56 92 PRO A N 1
ATOM 655 C CA . PRO A 1 92 ? -44.209 -2.600 18.110 1.00 45.56 92 PRO A CA 1
ATOM 656 C C . PRO A 1 92 ? -45.420 -3.490 17.800 1.00 45.56 92 PRO A C 1
ATOM 658 O O . PRO A 1 92 ? -45.367 -4.322 16.894 1.00 45.56 92 PRO A O 1
ATOM 661 N N . GLU A 1 93 ? -46.503 -3.322 18.559 1.00 46.47 93 GLU A N 1
ATOM 662 C CA . GLU A 1 93 ? -47.799 -3.951 18.291 1.00 46.47 93 GLU A CA 1
ATOM 663 C C . GLU A 1 93 ? -48.401 -3.463 16.953 1.00 46.47 93 GLU A C 1
ATOM 665 O O . GLU A 1 93 ? -48.209 -2.297 16.580 1.00 46.47 93 GLU A O 1
ATOM 670 N N . PRO A 1 94 ? -49.157 -4.310 16.224 1.00 39.00 94 PRO A N 1
ATOM 671 C CA . PRO A 1 94 ? -49.802 -3.927 14.974 1.00 39.00 94 PRO A CA 1
ATOM 672 C C . PRO A 1 94 ? -51.022 -3.049 15.267 1.00 39.00 94 PRO A C 1
ATOM 674 O O . PRO A 1 94 ? -51.960 -3.476 15.938 1.00 39.00 94 PRO A O 1
ATOM 677 N N . ARG A 1 95 ? -51.039 -1.823 14.739 1.00 41.00 95 ARG A N 1
ATOM 678 C CA . ARG A 1 95 ? -52.259 -1.010 14.700 1.00 41.00 95 ARG A CA 1
ATOM 679 C C . ARG A 1 95 ? -53.133 -1.471 13.538 1.00 41.00 95 ARG A C 1
ATOM 681 O O . ARG A 1 95 ? -52.818 -1.206 12.382 1.00 41.00 95 ARG A O 1
ATOM 688 N N . GLU A 1 96 ? -54.233 -2.137 13.868 1.00 40.16 96 GLU A N 1
ATOM 689 C CA . GLU A 1 96 ? -55.404 -2.257 13.001 1.00 40.16 96 GLU A CA 1
ATOM 690 C C . GLU A 1 96 ? -56.017 -0.861 12.818 1.00 40.16 96 GLU A C 1
ATOM 692 O O . GLU A 1 96 ? -56.335 -0.162 13.781 1.00 40.16 96 GLU A O 1
ATOM 697 N N . GLY A 1 97 ? -56.107 -0.423 11.565 1.00 39.09 97 GLY A N 1
ATOM 698 C CA . GLY A 1 97 ? -56.519 0.926 11.195 1.00 39.09 97 GL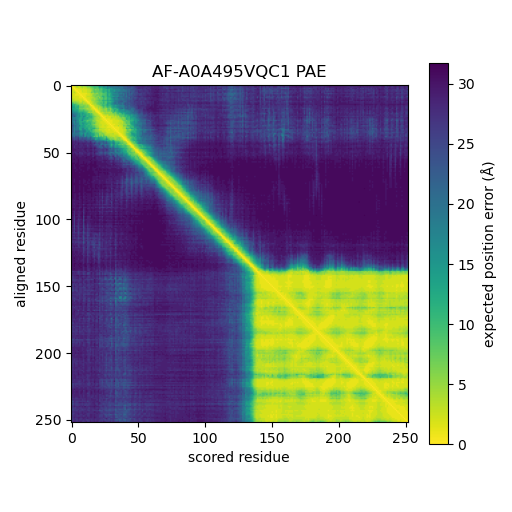Y A CA 1
ATOM 699 C C . GLY A 1 97 ? -56.704 1.020 9.690 1.00 39.09 97 GLY A C 1
ATOM 700 O O . GLY A 1 97 ? -55.815 1.431 8.955 1.00 39.09 97 GLY A O 1
ATOM 701 N N . GLU A 1 98 ? -57.867 0.558 9.265 1.00 39.41 98 GLU A N 1
ATOM 702 C CA . GLU A 1 98 ? -58.434 0.554 7.925 1.00 39.41 98 GLU A CA 1
ATOM 703 C C . GLU A 1 98 ? -58.240 1.875 7.155 1.00 39.41 98 GLU A C 1
ATOM 705 O O . GLU A 1 98 ? -58.708 2.929 7.578 1.00 39.41 98 GLU A O 1
ATOM 710 N N . GLN A 1 99 ? -57.600 1.802 5.984 1.00 41.12 99 GLN A N 1
ATOM 711 C CA . GLN A 1 99 ? -57.916 2.652 4.834 1.00 41.12 99 GLN A CA 1
ATOM 712 C C . GLN A 1 99 ? -57.449 1.956 3.552 1.00 41.12 99 GLN A C 1
ATOM 714 O O . GLN A 1 99 ? -56.301 2.032 3.117 1.00 41.12 99 GLN A O 1
ATOM 719 N N . ARG A 1 100 ? -58.391 1.208 2.976 1.00 39.41 100 ARG A N 1
ATOM 720 C CA . ARG A 1 100 ? -58.313 0.578 1.661 1.00 39.41 100 ARG A CA 1
ATOM 721 C C . ARG A 1 100 ? -58.256 1.681 0.604 1.00 39.41 100 ARG A C 1
ATOM 723 O O . ARG A 1 100 ? -59.288 2.221 0.222 1.00 39.41 100 ARG A O 1
ATOM 730 N N . ALA A 1 101 ? -57.057 2.021 0.145 1.00 39.47 101 ALA A N 1
ATOM 731 C CA . ALA A 1 101 ? -56.902 2.782 -1.085 1.00 39.47 101 ALA A CA 1
ATOM 732 C C . ALA A 1 101 ? -57.255 1.860 -2.263 1.00 39.47 101 ALA A C 1
ATOM 734 O O . ALA A 1 101 ? -56.535 0.906 -2.560 1.00 39.47 101 ALA A O 1
ATOM 735 N N . GLU A 1 102 ? -58.394 2.117 -2.905 1.00 41.19 102 GLU A N 1
ATOM 736 C CA . GLU A 1 102 ? -58.691 1.623 -4.249 1.00 41.19 102 GLU A CA 1
ATOM 737 C C . GLU A 1 102 ? -57.601 2.117 -5.204 1.00 41.19 102 GLU A C 1
ATOM 739 O O . GLU A 1 102 ? -57.562 3.286 -5.584 1.00 41.19 102 GLU A O 1
ATOM 744 N N . VAL A 1 103 ? -56.696 1.223 -5.599 1.00 43.69 103 VAL A N 1
ATOM 745 C CA . VAL A 1 103 ? -55.804 1.472 -6.730 1.00 43.69 103 VAL A CA 1
ATOM 746 C C . VAL A 1 103 ? -56.537 1.020 -7.986 1.00 43.69 103 VAL A C 1
ATOM 748 O O . VAL A 1 103 ? -56.646 -0.169 -8.279 1.00 43.69 103 VAL A O 1
ATOM 751 N N . VAL A 1 104 ? -57.065 1.999 -8.714 1.00 47.41 104 VAL A N 1
ATOM 752 C CA . VAL A 1 104 ? -57.512 1.863 -10.102 1.00 47.41 104 VAL A CA 1
ATOM 753 C C . VAL A 1 104 ? -56.329 1.343 -10.936 1.00 47.41 104 VAL A C 1
ATOM 755 O O . VAL A 1 104 ? -55.287 2.004 -10.953 1.00 47.41 104 VAL A O 1
ATOM 758 N N . PRO A 1 105 ? -56.432 0.209 -11.656 1.00 45.28 105 PRO A N 1
ATOM 759 C CA . PRO A 1 105 ? -55.406 -0.182 -12.608 1.00 45.28 105 PRO A CA 1
ATOM 760 C C . PRO A 1 105 ? -55.556 0.705 -13.846 1.00 45.28 105 PRO A C 1
ATOM 762 O O . PRO A 1 105 ? -56.325 0.410 -14.759 1.00 45.28 105 PRO A O 1
ATOM 765 N N . SER A 1 106 ? -54.849 1.833 -13.863 1.00 43.56 106 SER A N 1
ATOM 766 C CA . SER A 1 106 ? -54.671 2.609 -15.087 1.00 43.56 106 SER A CA 1
ATOM 767 C C . SER A 1 106 ? -53.669 1.856 -15.962 1.00 43.56 106 SER A C 1
ATOM 769 O O . SER A 1 106 ? -52.465 1.876 -15.707 1.00 43.56 106 SER A O 1
ATOM 771 N N . GLY A 1 107 ? -54.183 1.110 -16.942 1.00 43.28 107 GLY A N 1
ATOM 772 C CA . GLY A 1 107 ? -53.388 0.441 -17.966 1.00 43.28 107 GLY A CA 1
ATOM 773 C C . GLY A 1 107 ? -52.687 1.467 -18.851 1.00 43.28 107 GLY A C 1
ATOM 774 O O . GLY A 1 107 ? -53.238 1.904 -19.857 1.00 43.28 107 GLY A O 1
ATOM 775 N N . GLY A 1 108 ? -51.478 1.861 -18.455 1.00 41.16 108 GLY A N 1
ATOM 776 C CA . GLY A 1 108 ? -50.536 2.565 -19.318 1.00 41.16 108 GLY A CA 1
ATOM 777 C C . GLY A 1 108 ? -49.898 1.597 -20.315 1.00 41.16 108 GLY A C 1
ATOM 778 O O . GLY A 1 108 ? -49.600 0.453 -19.972 1.00 41.16 108 GLY A O 1
ATOM 779 N N . GLN A 1 109 ? -49.713 2.049 -21.556 1.00 49.59 109 GLN A N 1
ATOM 780 C CA . GLN A 1 109 ? -49.008 1.302 -22.600 1.00 49.59 109 GLN A CA 1
ATOM 781 C C . GLN A 1 109 ? -47.576 0.951 -22.150 1.00 49.59 109 GLN A C 1
ATOM 783 O O . GLN A 1 109 ? -46.926 1.781 -21.509 1.00 49.59 109 GLN A O 1
ATOM 788 N N . PRO A 1 110 ? -47.071 -0.251 -22.483 1.00 55.62 110 PRO A N 1
ATOM 789 C CA . PRO A 1 110 ? -45.713 -0.643 -22.134 1.00 55.62 110 PRO A CA 1
ATOM 790 C C . PRO A 1 110 ? -44.709 0.250 -22.882 1.00 55.62 110 PRO A C 1
ATOM 792 O O . PRO A 1 110 ? -44.912 0.506 -24.072 1.00 55.62 110 PRO A O 1
ATOM 795 N N . PRO A 1 111 ? -43.630 0.728 -22.237 1.00 55.03 111 PRO A N 1
ATOM 796 C CA . PRO A 1 111 ? -42.535 1.337 -22.975 1.00 55.03 111 PRO A CA 1
ATOM 797 C C . PRO A 1 111 ? -41.904 0.275 -23.884 1.00 55.03 111 PRO A C 1
ATOM 799 O O . PRO A 1 111 ? -41.502 -0.794 -23.422 1.00 55.03 111 PRO A O 1
ATOM 802 N N . GLU A 1 112 ? -41.834 0.557 -25.184 1.00 51.34 112 GLU A N 1
ATOM 803 C CA . GLU A 1 112 ? -40.958 -0.190 -26.080 1.00 51.34 112 GLU A CA 1
ATOM 804 C C . GLU A 1 112 ? -39.502 0.097 -25.692 1.00 51.34 112 GLU A C 1
ATOM 806 O O . GLU A 1 112 ? -39.147 1.238 -25.399 1.00 51.34 112 GLU A O 1
ATOM 811 N N . SER A 1 113 ? -38.673 -0.949 -25.715 1.00 48.06 113 SER A N 1
ATOM 812 C CA . SER A 1 113 ? -37.241 -0.987 -25.376 1.00 48.06 113 SER A CA 1
ATOM 813 C C . SER A 1 113 ? -36.888 -0.958 -23.879 1.00 48.06 113 SER A C 1
ATOM 815 O O . SER A 1 113 ? -36.540 0.066 -23.299 1.00 48.06 113 SER A O 1
ATOM 817 N N . ILE A 1 114 ? -36.889 -2.145 -23.263 1.00 45.72 114 ILE A N 1
ATOM 818 C CA . ILE A 1 114 ? -36.004 -2.435 -22.127 1.00 45.72 114 ILE A CA 1
ATOM 819 C C . ILE A 1 114 ? -34.640 -2.775 -22.753 1.00 45.72 114 ILE A C 1
ATOM 821 O O . ILE A 1 114 ? -34.589 -3.723 -23.541 1.00 45.72 114 ILE A O 1
ATOM 825 N N . PRO A 1 115 ? -33.560 -2.018 -22.490 1.00 52.72 115 PRO A N 1
ATOM 826 C CA . PRO A 1 115 ? -32.214 -2.436 -22.868 1.00 52.72 115 PRO A CA 1
ATOM 827 C C . PRO A 1 115 ? -31.926 -3.800 -22.241 1.00 52.72 115 PRO A C 1
ATOM 829 O O . PRO A 1 115 ? -32.207 -3.998 -21.062 1.00 52.72 115 PRO A O 1
ATOM 832 N N . GLU A 1 116 ? -31.414 -4.740 -23.029 1.00 51.50 116 GLU A N 1
ATOM 833 C CA . GLU A 1 116 ? -31.045 -6.075 -22.564 1.00 51.50 116 GLU A CA 1
ATOM 834 C C . GLU A 1 116 ? -30.031 -5.950 -21.415 1.00 51.50 116 GLU A C 1
ATOM 836 O O . GLU A 1 116 ? -28.862 -5.627 -21.631 1.00 51.50 116 GLU A O 1
ATOM 841 N N . ASP A 1 117 ? -30.490 -6.165 -20.180 1.00 47.88 117 ASP A N 1
ATOM 842 C CA . ASP A 1 117 ? -29.609 -6.330 -19.027 1.00 47.88 117 ASP A CA 1
ATOM 843 C C . ASP A 1 117 ? -28.668 -7.513 -19.313 1.00 47.88 117 ASP A C 1
ATOM 845 O O . ASP A 1 117 ? -29.145 -8.593 -19.689 1.00 47.88 117 ASP A O 1
ATOM 849 N N . PRO A 1 118 ? -27.340 -7.370 -19.148 1.00 52.97 118 PRO A N 1
ATOM 850 C CA . PRO A 1 118 ? -26.449 -8.505 -19.298 1.00 52.97 118 PRO A CA 1
ATOM 851 C C . PRO A 1 118 ? -26.801 -9.539 -18.225 1.00 52.97 118 PRO A C 1
ATOM 853 O O . PRO A 1 118 ? -26.838 -9.238 -17.031 1.00 52.97 118 PRO A O 1
ATOM 856 N N . SER A 1 119 ? -27.076 -10.764 -18.675 1.00 51.53 119 SER A N 1
ATOM 857 C CA . SER A 1 119 ? -27.403 -11.911 -17.831 1.00 51.53 119 SER A CA 1
ATOM 858 C C . SER A 1 119 ? -26.468 -11.995 -16.619 1.00 51.53 119 SER A C 1
ATOM 860 O O . SER A 1 119 ? -25.255 -12.151 -16.755 1.00 51.53 119 SER A O 1
ATOM 862 N N . THR A 1 120 ? -27.035 -11.913 -15.414 1.00 60.56 120 THR A N 1
ATOM 863 C CA . THR A 1 120 ? -26.313 -12.133 -14.148 1.00 60.56 120 THR A CA 1
ATOM 864 C C . THR A 1 120 ? -26.140 -13.618 -13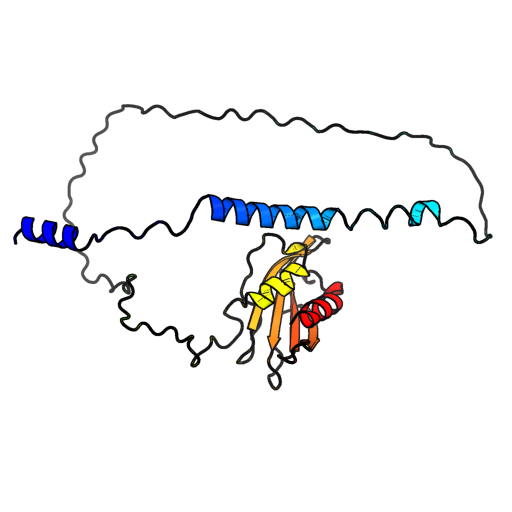.824 1.00 60.56 120 THR A C 1
ATOM 866 O O . THR A 1 120 ? -25.552 -13.968 -12.801 1.00 60.56 120 THR A O 1
ATOM 869 N N . GLN A 1 121 ? -26.619 -14.507 -14.697 1.00 58.84 121 GLN A N 1
ATOM 870 C CA . GLN A 1 121 ? -26.414 -15.944 -14.594 1.00 58.84 121 GLN A CA 1
ATOM 871 C C . GLN A 1 121 ? -25.434 -16.368 -15.679 1.00 58.84 121 GLN A C 1
ATOM 873 O O . GLN A 1 121 ? -25.740 -16.319 -16.867 1.00 58.84 121 GLN A O 1
ATOM 878 N N . GLY A 1 122 ? -24.218 -16.689 -15.239 1.00 55.56 122 GLY A N 1
ATOM 879 C CA . GLY A 1 122 ? -23.078 -16.990 -16.089 1.00 55.56 122 GLY A CA 1
ATOM 880 C C . GLY A 1 122 ? -23.329 -18.158 -17.034 1.00 55.56 122 GLY A C 1
ATOM 881 O O . GLY A 1 122 ? -23.005 -19.298 -16.716 1.00 55.56 122 GLY A O 1
ATOM 882 N N . ASP A 1 123 ? -23.790 -17.844 -18.239 1.00 54.09 123 ASP A N 1
ATOM 883 C CA . ASP A 1 123 ? -23.755 -18.744 -19.384 1.00 54.09 123 ASP A CA 1
ATOM 884 C C . ASP A 1 123 ? -22.377 -18.652 -20.044 1.00 54.09 123 ASP A C 1
ATOM 886 O O . ASP A 1 123 ? -22.170 -18.091 -21.118 1.00 54.09 123 ASP A O 1
ATOM 890 N N . GLY A 1 124 ? -21.397 -19.203 -19.333 1.00 45.59 124 GLY A N 1
ATOM 891 C CA . GLY A 1 124 ? -20.063 -19.485 -19.834 1.00 45.59 124 GLY A CA 1
ATOM 892 C C . GLY A 1 124 ? -19.761 -20.955 -19.606 1.00 45.59 124 GLY A C 1
ATOM 893 O O . GLY A 1 124 ? -19.111 -21.322 -18.628 1.00 45.59 124 GLY A O 1
ATOM 894 N N . THR A 1 125 ? -20.233 -21.824 -20.498 1.00 53.44 125 THR A N 1
ATOM 895 C CA . THR A 1 125 ? -19.818 -23.227 -20.515 1.00 53.44 125 THR A CA 1
ATOM 896 C C . THR A 1 125 ? -18.360 -23.311 -20.958 1.00 53.44 125 THR A C 1
ATOM 898 O O . THR A 1 125 ? -18.058 -23.457 -22.141 1.00 53.44 125 THR A O 1
ATOM 901 N N . SER A 1 126 ? -17.436 -23.201 -20.013 1.00 46.44 126 SER A N 1
ATOM 902 C CA . SER A 1 126 ? -16.099 -23.787 -20.105 1.00 46.44 126 SER A CA 1
ATOM 903 C C . SER A 1 126 ? -15.458 -23.753 -18.731 1.00 46.44 126 SER A C 1
ATOM 905 O O . SER A 1 126 ? -14.868 -22.760 -18.313 1.00 46.44 126 SER A O 1
ATOM 907 N N . GLY A 1 127 ? -15.568 -24.880 -18.029 1.00 52.44 127 GLY A N 1
ATOM 908 C CA . GLY A 1 127 ? -14.693 -25.195 -16.914 1.00 52.44 127 GLY A CA 1
ATOM 909 C C . GLY A 1 127 ? -13.254 -25.266 -17.413 1.00 52.44 127 GLY A C 1
ATOM 910 O O . GLY A 1 127 ? -12.788 -26.310 -17.855 1.00 52.44 127 GLY A O 1
ATOM 911 N N . THR A 1 128 ? -12.560 -24.137 -17.339 1.00 40.16 128 THR A N 1
ATOM 912 C CA . THR A 1 128 ? -11.107 -24.068 -17.351 1.00 40.16 128 THR A CA 1
ATOM 913 C C . THR A 1 128 ? -10.688 -23.504 -16.002 1.00 40.16 128 THR A C 1
ATOM 915 O O . THR A 1 128 ? -10.852 -22.324 -15.713 1.00 40.16 128 THR A O 1
ATOM 918 N N . THR A 1 129 ? -10.124 -24.346 -15.138 1.00 47.28 129 THR A N 1
ATOM 919 C CA . THR A 1 129 ? -9.317 -23.902 -13.989 1.00 47.28 129 THR A CA 1
ATOM 920 C C . THR A 1 129 ? -7.951 -23.392 -14.465 1.00 47.28 129 THR A C 1
ATOM 922 O O . THR A 1 129 ? -6.916 -23.677 -13.866 1.00 47.28 129 THR A O 1
ATOM 925 N N . GLY A 1 130 ? -7.936 -22.665 -15.579 1.00 42.47 130 GLY A N 1
ATOM 926 C CA . GLY A 1 130 ? -6.812 -21.887 -16.046 1.00 42.47 130 GLY A CA 1
ATOM 927 C C . GLY A 1 130 ? -6.999 -20.476 -15.529 1.00 42.47 130 GLY A C 1
ATOM 928 O O . GLY A 1 130 ? -7.808 -19.719 -16.058 1.00 42.47 130 GLY A O 1
ATOM 929 N N . ARG A 1 131 ? -6.227 -20.112 -14.502 1.00 47.72 131 ARG A N 1
ATOM 930 C CA . ARG A 1 131 ? -5.859 -18.711 -14.280 1.00 47.72 131 ARG A CA 1
ATOM 931 C C . ARG A 1 131 ? -5.542 -18.109 -15.657 1.00 47.72 131 ARG A C 1
ATOM 933 O O . ARG A 1 131 ? -4.734 -18.722 -16.358 1.00 47.72 131 ARG A O 1
ATOM 940 N N . PRO A 1 132 ? -6.148 -16.987 -16.075 1.00 41.69 132 PRO A N 1
ATOM 941 C CA . PRO A 1 132 ? -5.794 -16.392 -17.350 1.00 41.69 132 PRO A CA 1
ATOM 942 C C . PRO A 1 132 ? -4.315 -16.007 -17.270 1.00 41.69 132 PRO A C 1
ATOM 944 O O . PRO A 1 132 ? -3.929 -15.085 -16.560 1.00 41.69 132 PRO A O 1
ATOM 947 N N . THR A 1 133 ? -3.460 -16.764 -17.954 1.00 52.56 133 THR A N 1
ATOM 948 C CA . THR A 1 133 ? -2.045 -16.429 -18.168 1.00 52.56 133 THR A CA 1
ATOM 949 C C . THR A 1 133 ? -1.884 -15.480 -19.356 1.00 52.56 133 THR A C 1
ATOM 951 O O . THR A 1 133 ? -0.781 -15.262 -19.845 1.00 52.56 133 THR A O 1
ATOM 954 N N . THR A 1 134 ? -2.983 -14.904 -19.840 1.00 52.00 134 THR A N 1
ATOM 955 C CA . THR A 1 134 ? -3.029 -14.041 -21.018 1.00 52.00 134 THR A CA 1
ATOM 956 C C . THR A 1 134 ? -4.033 -12.924 -20.746 1.00 52.00 134 THR A C 1
ATOM 958 O O . THR A 1 134 ? -5.237 -13.113 -20.881 1.00 52.00 134 THR A O 1
ATOM 961 N N . GLY A 1 135 ? -3.514 -11.778 -20.290 1.00 45.88 135 GLY A N 1
ATOM 962 C CA . GLY A 1 135 ? -4.291 -10.576 -19.966 1.00 45.88 135 GLY A CA 1
ATOM 963 C C . GLY A 1 135 ? -4.430 -10.301 -18.468 1.00 45.88 135 GLY A C 1
ATOM 964 O O . GLY A 1 135 ? -5.537 -10.080 -17.993 1.00 45.88 135 GLY A O 1
ATOM 965 N N . GLY A 1 136 ? -3.332 -10.343 -17.703 1.00 44.78 136 GLY A N 1
ATOM 966 C CA . GLY A 1 136 ? -3.347 -9.826 -16.331 1.00 44.78 136 GLY A CA 1
ATOM 967 C C . GLY A 1 136 ? -3.723 -8.346 -16.355 1.00 44.78 136 GLY A C 1
ATOM 968 O O . GLY A 1 136 ? -3.237 -7.630 -17.231 1.00 44.78 136 GLY A O 1
ATOM 969 N N . ALA A 1 137 ? -4.591 -7.907 -15.440 1.00 48.72 137 ALA A N 1
ATOM 970 C CA . ALA A 1 137 ? -4.902 -6.496 -15.255 1.00 48.72 137 ALA A CA 1
ATOM 971 C C . ALA A 1 137 ? -3.587 -5.702 -15.243 1.00 48.72 137 ALA A C 1
ATOM 973 O O . ALA A 1 137 ? -2.748 -5.861 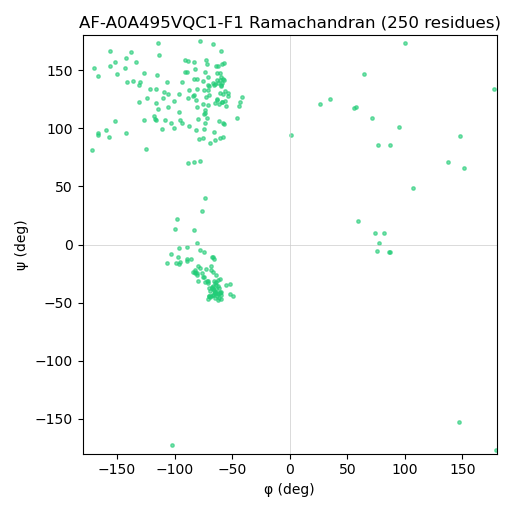-14.357 1.00 48.72 137 ALA A O 1
ATOM 974 N N . SER A 1 138 ? -3.337 -4.942 -16.306 1.00 53.50 138 SER A N 1
ATOM 975 C CA . SER A 1 138 ? -2.113 -4.170 -16.438 1.00 53.50 138 SER A CA 1
ATOM 976 C C . SER A 1 138 ? -2.212 -2.978 -15.493 1.00 53.50 138 SER A C 1
ATOM 978 O O . SER A 1 138 ? -3.074 -2.118 -15.678 1.00 53.50 138 SER A O 1
ATOM 980 N N . GLY A 1 139 ? -1.337 -2.937 -14.492 1.00 70.00 139 GLY A N 1
ATOM 981 C CA . GLY A 1 139 ? -1.262 -1.859 -13.511 1.00 70.00 139 GLY A CA 1
ATOM 982 C C . GLY A 1 139 ? -1.945 -2.191 -12.182 1.00 70.00 139 GLY A C 1
ATOM 983 O O . GLY A 1 139 ? -2.605 -3.213 -12.022 1.00 70.00 139 GLY A O 1
ATOM 984 N N . CYS A 1 140 ? -1.793 -1.299 -11.204 1.00 86.56 140 CYS A N 1
ATOM 985 C CA . CYS A 1 140 ? -2.219 -1.503 -9.817 1.00 86.56 140 CYS A CA 1
ATOM 986 C C . CYS A 1 140 ? -3.735 -1.375 -9.580 1.00 86.56 140 CYS A C 1
ATOM 988 O O . CYS A 1 140 ? -4.150 -0.973 -8.497 1.00 86.56 140 CYS A O 1
ATOM 990 N N . GLN A 1 141 ? -4.554 -1.682 -10.590 1.00 87.62 141 GLN A N 1
ATOM 991 C CA . GLN A 1 141 ? -6.016 -1.582 -10.535 1.00 87.62 141 GLN A CA 1
ATOM 992 C C . GLN A 1 141 ? -6.630 -2.661 -9.635 1.00 87.62 141 GLN A C 1
ATOM 994 O O . GLN A 1 141 ? -7.648 -2.436 -8.983 1.00 87.62 141 GLN A O 1
ATOM 999 N N . GLU A 1 142 ? -5.991 -3.829 -9.574 1.00 90.81 142 GLU A N 1
ATOM 1000 C CA . GLU A 1 142 ? -6.356 -4.894 -8.647 1.00 90.81 142 GLU A CA 1
ATOM 1001 C C . GLU A 1 142 ? -5.527 -4.806 -7.366 1.00 90.81 142 GLU A C 1
ATOM 1003 O O . GLU A 1 142 ? -4.320 -4.558 -7.396 1.00 90.81 142 GLU A O 1
ATOM 1008 N N . VAL A 1 143 ? -6.185 -5.055 -6.233 1.00 95.75 143 VAL A N 1
ATOM 1009 C CA . VAL A 1 143 ? -5.525 -5.125 -4.928 1.00 95.75 143 VAL A CA 1
ATOM 1010 C C . VAL A 1 143 ? -4.744 -6.428 -4.828 1.00 95.75 143 VAL A C 1
ATOM 1012 O O . VAL A 1 143 ? -5.327 -7.513 -4.719 1.00 95.75 143 VAL A O 1
ATOM 1015 N N . ASP A 1 144 ? -3.421 -6.327 -4.791 1.00 95.38 144 ASP A N 1
ATOM 1016 C CA . ASP A 1 144 ? -2.576 -7.468 -4.473 1.00 95.38 144 ASP A CA 1
ATOM 1017 C C . ASP A 1 144 ? -2.681 -7.782 -2.972 1.00 95.38 144 ASP A C 1
ATOM 1019 O O . ASP A 1 144 ? -2.271 -7.005 -2.107 1.00 95.38 144 ASP A O 1
ATOM 1023 N N . ARG A 1 145 ? -3.265 -8.943 -2.656 1.00 95.75 145 ARG A N 1
ATOM 1024 C CA . ARG A 1 145 ? -3.518 -9.365 -1.271 1.00 95.75 145 ARG A CA 1
ATOM 1025 C C . ARG A 1 145 ? -2.236 -9.612 -0.480 1.00 95.75 145 ARG A C 1
ATOM 1027 O O . ARG A 1 145 ? -2.246 -9.426 0.731 1.00 95.75 145 ARG A O 1
ATOM 1034 N N . GLU A 1 146 ? -1.165 -10.053 -1.130 1.00 95.00 146 GLU A N 1
ATOM 1035 C CA . GLU A 1 146 ? 0.117 -10.305 -0.473 1.00 95.00 146 GLU A CA 1
ATOM 1036 C C . GLU A 1 146 ? 0.765 -8.978 -0.072 1.00 95.00 146 GLU A C 1
ATOM 1038 O O . GLU A 1 146 ? 1.133 -8.800 1.090 1.00 95.00 146 GLU A O 1
ATOM 1043 N N . LEU A 1 147 ? 0.786 -8.008 -0.992 1.00 95.50 147 LEU A N 1
ATOM 1044 C CA . LEU A 1 147 ? 1.251 -6.649 -0.710 1.00 95.50 147 LEU A CA 1
ATOM 1045 C C . LEU A 1 147 ? 0.393 -5.955 0.353 1.00 95.50 147 LEU A C 1
ATOM 1047 O O . LEU A 1 147 ? 0.931 -5.326 1.263 1.00 95.50 147 LEU A O 1
ATOM 1051 N N . ALA A 1 148 ? -0.932 -6.108 0.286 1.00 96.69 148 ALA A N 1
ATOM 1052 C CA . ALA A 1 148 ? -1.850 -5.549 1.272 1.00 96.69 148 ALA A CA 1
ATOM 1053 C C . ALA A 1 148 ? -1.593 -6.102 2.683 1.00 96.69 148 ALA A C 1
ATOM 1055 O O . ALA A 1 148 ? -1.636 -5.350 3.656 1.00 96.69 148 ALA A O 1
ATOM 1056 N N . VAL A 1 149 ? -1.318 -7.403 2.815 1.00 96.38 149 VAL A N 1
ATOM 1057 C CA . VAL A 1 149 ? -0.992 -8.020 4.110 1.00 96.38 149 VAL A CA 1
ATOM 1058 C C . VAL A 1 149 ? 0.383 -7.571 4.598 1.00 96.38 149 VAL A C 1
ATOM 1060 O O . VAL A 1 149 ? 0.516 -7.203 5.763 1.00 96.38 149 VAL A O 1
ATOM 1063 N N . ALA A 1 150 ? 1.388 -7.545 3.718 1.00 95.94 150 ALA A N 1
ATOM 1064 C CA . ALA A 1 150 ? 2.732 -7.093 4.069 1.00 95.94 150 ALA A CA 1
ATOM 1065 C C . ALA A 1 150 ? 2.735 -5.639 4.567 1.00 95.94 150 ALA A C 1
ATOM 1067 O O . ALA A 1 150 ? 3.404 -5.332 5.551 1.00 95.94 150 ALA A O 1
ATOM 1068 N N . LEU A 1 151 ? 1.950 -4.768 3.927 1.00 96.56 151 LEU A N 1
ATOM 1069 C CA . LEU A 1 151 ? 1.788 -3.378 4.340 1.00 96.56 151 LEU A CA 1
ATOM 1070 C C . LEU A 1 151 ? 1.015 -3.251 5.664 1.00 96.56 151 LEU A C 1
ATOM 1072 O O . LEU A 1 151 ? 1.446 -2.517 6.550 1.00 96.56 151 LEU A O 1
ATOM 1076 N N . ALA A 1 152 ? -0.094 -3.978 5.834 1.00 96.50 152 ALA A N 1
ATOM 1077 C CA . ALA A 1 152 ? -0.898 -3.918 7.059 1.00 96.50 152 ALA A CA 1
ATOM 1078 C C . ALA A 1 152 ? -0.155 -4.435 8.298 1.00 96.50 152 ALA A C 1
ATOM 1080 O O . ALA A 1 152 ? -0.351 -3.919 9.394 1.00 96.50 152 ALA A O 1
ATOM 1081 N N . ASP A 1 153 ? 0.720 -5.427 8.138 1.00 95.38 153 ASP A N 1
ATOM 1082 C CA . ASP A 1 153 ? 1.539 -5.934 9.240 1.00 95.38 153 ASP A CA 1
ATOM 1083 C C . ASP A 1 153 ? 2.560 -4.905 9.758 1.00 95.38 153 ASP A C 1
ATOM 1085 O O . ASP A 1 153 ? 3.019 -5.023 10.896 1.00 95.38 153 ASP A O 1
ATOM 1089 N N . GLU A 1 154 ? 2.935 -3.929 8.930 1.00 96.25 154 GLU A N 1
ATOM 1090 C CA . GLU A 1 154 ? 3.890 -2.867 9.265 1.00 96.25 154 GLU A CA 1
ATOM 1091 C C . GLU A 1 154 ? 3.206 -1.550 9.664 1.00 96.25 154 GLU A C 1
ATOM 1093 O O . GLU A 1 154 ? 3.846 -0.686 10.265 1.00 96.25 154 GLU A O 1
ATOM 1098 N N . LEU A 1 155 ? 1.910 -1.402 9.368 1.00 95.19 155 LEU A N 1
ATOM 1099 C CA . LEU A 1 155 ? 1.107 -0.222 9.678 1.00 95.19 155 LEU A CA 1
ATOM 1100 C C . LEU A 1 155 ? 0.069 -0.532 10.767 1.00 95.19 155 LEU A C 1
ATOM 1102 O O . LEU A 1 155 ? -1.026 -0.998 10.450 1.00 95.19 155 LEU A O 1
ATOM 1106 N N . PRO A 1 156 ? 0.323 -0.180 12.042 1.00 90.19 156 PRO A N 1
ATOM 1107 C CA . PRO A 1 156 ? -0.681 -0.315 13.101 1.00 90.19 156 PRO A CA 1
ATOM 1108 C C . PRO A 1 156 ? -1.995 0.411 12.776 1.00 90.19 156 PRO A C 1
ATOM 1110 O O . PRO A 1 156 ? -3.076 -0.079 13.088 1.00 90.19 156 PRO A O 1
ATOM 1113 N N . ALA A 1 157 ? -1.909 1.551 12.085 1.00 93.06 157 ALA A N 1
ATOM 1114 C CA . ALA A 1 157 ? -3.066 2.332 11.655 1.00 93.06 157 ALA A CA 1
ATOM 1115 C C . ALA A 1 157 ? -3.939 1.637 10.592 1.00 93.06 157 ALA A C 1
ATOM 1117 O O . ALA A 1 157 ? -5.037 2.114 10.317 1.00 93.06 157 ALA A O 1
ATOM 1118 N N . ALA A 1 158 ? -3.477 0.532 9.997 1.00 93.50 158 ALA A N 1
ATOM 1119 C CA . ALA A 1 158 ? -4.241 -0.254 9.033 1.00 93.50 158 ALA A CA 1
ATOM 1120 C C . ALA A 1 158 ? -5.105 -1.353 9.684 1.00 93.50 158 ALA A C 1
ATOM 1122 O O . ALA A 1 158 ? -5.830 -2.060 8.980 1.00 93.50 158 ALA A O 1
ATOM 1123 N N . GLU A 1 159 ? -5.060 -1.529 11.012 1.00 91.56 159 GLU A N 1
ATOM 1124 C CA . GLU A 1 159 ? -5.805 -2.596 11.684 1.00 91.56 159 GLU A CA 1
ATOM 1125 C C . GLU A 1 159 ? -7.324 -2.451 11.479 1.00 91.56 159 GLU A C 1
ATOM 1127 O O . GLU A 1 159 ? -7.943 -1.455 11.848 1.00 91.56 159 GLU A O 1
ATOM 1132 N N . GLY A 1 160 ? -7.940 -3.480 10.887 1.00 91.50 160 GLY A N 1
ATOM 1133 C CA . GLY A 1 160 ? -9.380 -3.507 10.610 1.00 91.50 160 GLY A CA 1
ATOM 1134 C C . GLY A 1 160 ? -9.817 -2.687 9.393 1.00 91.50 160 GLY A C 1
ATOM 1135 O O . GLY A 1 160 ? -11.010 -2.666 9.088 1.00 91.50 160 GLY A O 1
ATOM 1136 N N . LEU A 1 161 ? -8.884 -2.051 8.679 1.00 95.94 161 LEU A N 1
ATOM 1137 C CA . LEU A 1 161 ? -9.178 -1.331 7.445 1.00 95.94 161 LEU A CA 1
ATOM 1138 C C . LEU A 1 161 ? -9.240 -2.276 6.243 1.00 95.94 161 LEU A C 1
ATOM 1140 O O . LEU A 1 161 ? -8.583 -3.317 6.203 1.00 95.94 161 LEU A O 1
ATOM 1144 N N . GLN A 1 162 ? -10.040 -1.897 5.247 1.00 96.38 162 GLN A N 1
ATOM 1145 C CA . GLN A 1 162 ? -10.102 -2.608 3.973 1.00 96.38 162 GLN A CA 1
ATOM 1146 C C . GLN A 1 162 ? -9.038 -2.060 3.017 1.00 96.38 162 GLN A C 1
ATOM 1148 O O . GLN A 1 162 ? -8.936 -0.837 2.882 1.00 96.38 162 GLN A O 1
ATOM 1153 N N . PRO A 1 163 ? -8.264 -2.928 2.345 1.00 96.69 163 PRO A N 1
ATOM 1154 C CA . PRO A 1 163 ? -7.304 -2.479 1.353 1.00 96.69 163 PRO A CA 1
ATOM 1155 C C . PRO A 1 163 ? -8.013 -1.974 0.092 1.00 96.69 163 PRO A C 1
ATOM 1157 O O . PRO A 1 163 ? -9.025 -2.531 -0.340 1.00 96.69 163 PRO A O 1
ATOM 1160 N N . SER A 1 164 ? -7.443 -0.945 -0.524 1.00 95.75 164 SER A N 1
ATOM 1161 C CA . SER A 1 164 ? -7.846 -0.407 -1.824 1.00 95.75 164 SER A CA 1
ATOM 1162 C C . SER A 1 164 ? -6.746 -0.604 -2.868 1.00 95.75 164 SER A C 1
ATOM 1164 O O . SER A 1 164 ? -5.642 -1.063 -2.561 1.00 95.75 164 SER A O 1
ATOM 1166 N N . HIS A 1 165 ? -7.048 -0.271 -4.124 1.00 94.81 165 HIS A N 1
ATOM 1167 C CA . HIS A 1 165 ? -6.051 -0.238 -5.193 1.00 94.81 165 HIS A CA 1
ATOM 1168 C C . HIS A 1 165 ? -4.993 0.836 -4.901 1.00 94.81 165 HIS A C 1
ATOM 1170 O O . HIS A 1 165 ? -5.271 1.806 -4.187 1.00 94.81 165 HIS A O 1
ATOM 1176 N N . ALA A 1 166 ? -3.777 0.655 -5.423 1.00 93.00 166 ALA A N 1
ATOM 1177 C CA . ALA A 1 166 ? -2.730 1.657 -5.247 1.00 93.00 166 ALA A CA 1
ATOM 1178 C C . ALA A 1 166 ? -3.047 2.905 -6.075 1.00 93.00 166 ALA A C 1
ATOM 1180 O O . ALA A 1 166 ? -3.431 2.801 -7.241 1.00 93.00 166 ALA A O 1
ATOM 1181 N N . VAL A 1 167 ? -2.846 4.083 -5.487 1.00 86.56 167 VAL A N 1
ATOM 1182 C CA . VAL A 1 167 ? -3.035 5.364 -6.179 1.00 86.56 167 VAL A CA 1
ATOM 1183 C C . VAL A 1 167 ? -1.731 5.746 -6.867 1.00 86.56 167 VAL A C 1
ATOM 1185 O O . VAL A 1 167 ? -0.987 6.623 -6.451 1.00 86.56 167 VAL A O 1
ATOM 1188 N N . ALA A 1 168 ? -1.407 4.987 -7.909 1.00 90.06 168 ALA A N 1
ATOM 1189 C CA . ALA A 1 168 ? -0.247 5.234 -8.746 1.00 90.06 168 ALA A CA 1
ATOM 1190 C C . ALA A 1 168 ? -0.505 4.746 -10.174 1.00 90.06 168 ALA A C 1
ATOM 1192 O O . ALA A 1 168 ? -1.159 3.727 -10.406 1.00 90.06 168 ALA A O 1
ATOM 1193 N N . ASN A 1 169 ? 0.068 5.454 -11.142 1.00 91.88 169 ASN A N 1
ATOM 1194 C CA . ASN A 1 169 ? 0.142 5.015 -12.527 1.00 91.88 169 ASN A CA 1
ATOM 1195 C C . ASN A 1 169 ? 1.272 3.993 -12.643 1.00 91.88 169 ASN A C 1
ATOM 1197 O O . ASN A 1 169 ? 2.445 4.334 -12.819 1.00 91.88 169 ASN A O 1
ATOM 1201 N N . CYS A 1 170 ? 0.904 2.730 -12.469 1.00 92.56 170 CYS A N 1
ATOM 1202 C CA . CYS A 1 170 ? 1.844 1.624 -12.439 1.00 92.56 170 CYS A CA 1
ATOM 1203 C C . CYS A 1 170 ? 2.206 1.133 -13.851 1.00 92.56 170 CYS A C 1
ATOM 1205 O O . CYS A 1 170 ? 1.319 1.056 -14.707 1.00 92.56 170 CYS A O 1
ATOM 1207 N N . PRO A 1 171 ? 3.474 0.750 -14.094 1.00 92.12 171 PRO A N 1
ATOM 1208 C CA . PRO A 1 171 ? 3.882 0.120 -15.347 1.00 92.12 171 PRO A CA 1
ATOM 1209 C C . PRO A 1 171 ? 3.248 -1.272 -15.512 1.00 92.12 171 PRO A C 1
ATOM 1211 O O . PRO A 1 171 ? 2.622 -1.820 -14.596 1.00 92.12 171 PRO A O 1
ATOM 1214 N N . SER A 1 172 ? 3.421 -1.875 -16.689 1.00 90.38 172 SER A N 1
ATOM 1215 C CA . SER A 1 172 ? 2.965 -3.242 -16.943 1.00 90.38 172 SER A CA 1
ATOM 1216 C C . SER A 1 172 ? 3.604 -4.241 -15.978 1.00 90.38 172 SER A C 1
ATOM 1218 O O . SER A 1 172 ? 4.788 -4.167 -15.672 1.00 90.38 172 SER A O 1
ATOM 1220 N N . GLY A 1 173 ? 2.807 -5.192 -15.489 1.00 90.06 173 GLY A N 1
ATOM 1221 C CA . GLY A 1 173 ? 3.276 -6.230 -14.566 1.00 90.06 173 GLY A CA 1
ATOM 1222 C C . GLY A 1 173 ? 3.499 -5.763 -13.124 1.00 90.06 173 GLY A C 1
ATOM 1223 O O . GLY A 1 173 ? 3.761 -6.604 -12.263 1.00 90.06 173 GLY A O 1
ATOM 1224 N N . ALA A 1 174 ? 3.364 -4.465 -12.834 1.00 94.69 174 ALA A N 1
ATOM 1225 C CA . ALA A 1 174 ? 3.379 -3.975 -11.465 1.00 94.69 174 ALA A CA 1
ATOM 1226 C C . ALA A 1 174 ? 2.089 -4.322 -10.721 1.00 94.69 174 ALA A C 1
ATOM 1228 O O . ALA A 1 174 ? 1.002 -4.405 -11.295 1.00 94.69 174 ALA A O 1
ATOM 1229 N N . ARG A 1 175 ? 2.243 -4.528 -9.416 1.00 95.19 175 ARG A N 1
ATOM 1230 C CA . ARG A 1 175 ? 1.182 -4.929 -8.488 1.00 95.19 175 ARG A CA 1
ATOM 1231 C C . ARG A 1 175 ? 1.158 -3.946 -7.332 1.00 95.19 175 ARG A C 1
ATOM 1233 O O . ARG A 1 175 ? 2.214 -3.442 -6.956 1.00 95.19 175 ARG A O 1
ATOM 1240 N N . GLY A 1 176 ? -0.006 -3.681 -6.750 1.00 95.62 176 GLY A N 1
ATOM 1241 C CA . GLY A 1 176 ? -0.087 -2.716 -5.660 1.00 95.62 176 GLY A CA 1
ATOM 1242 C C . GLY A 1 176 ? -1.277 -2.902 -4.735 1.00 95.62 176 GLY A C 1
ATOM 1243 O O . GLY A 1 176 ? -2.218 -3.635 -5.028 1.00 95.62 176 GLY A O 1
ATOM 1244 N N . ALA A 1 177 ? -1.202 -2.225 -3.597 1.00 97.00 177 ALA A N 1
ATOM 1245 C CA . ALA A 1 177 ? -2.269 -2.117 -2.613 1.00 97.00 177 ALA A CA 1
ATOM 1246 C C . ALA A 1 177 ? -2.126 -0.797 -1.849 1.00 97.00 177 ALA A C 1
ATOM 1248 O O . ALA A 1 177 ? -1.032 -0.241 -1.768 1.00 97.00 177 ALA A O 1
ATOM 1249 N N . ALA A 1 178 ? -3.209 -0.302 -1.262 1.00 97.00 178 ALA A N 1
ATOM 1250 C CA . ALA A 1 178 ? -3.182 0.881 -0.413 1.00 97.00 178 ALA A CA 1
ATOM 1251 C C . ALA A 1 178 ? -4.132 0.763 0.777 1.00 97.00 178 ALA A C 1
ATOM 1253 O O . ALA A 1 178 ? -5.076 -0.026 0.759 1.00 97.00 178 ALA A O 1
ATOM 1254 N N . TYR A 1 179 ? -3.889 1.589 1.792 1.00 97.69 179 TYR A N 1
ATOM 1255 C CA . TYR A 1 179 ? -4.798 1.797 2.914 1.00 97.69 179 TYR A CA 1
ATOM 1256 C C . TYR A 1 179 ? -5.002 3.287 3.164 1.00 97.69 179 TYR A C 1
ATOM 1258 O O . TYR A 1 179 ? -4.043 4.062 3.174 1.00 97.69 179 TYR A O 1
ATOM 1266 N N . LEU A 1 180 ? -6.254 3.673 3.411 1.00 97.00 180 LEU A N 1
ATOM 1267 C CA . LEU A 1 180 ? -6.608 5.007 3.891 1.00 97.00 180 LEU A CA 1
ATOM 1268 C C . LEU A 1 180 ? -6.383 5.055 5.401 1.00 97.00 180 LEU A C 1
ATOM 1270 O O . LEU A 1 180 ? -7.218 4.585 6.164 1.00 97.00 180 LEU A O 1
ATOM 1274 N N . VAL A 1 181 ? -5.253 5.600 5.827 1.00 96.94 181 VAL A N 1
ATOM 1275 C CA . VAL A 1 181 ? -4.801 5.564 7.219 1.00 96.94 181 VAL A CA 1
ATOM 1276 C C . VAL A 1 181 ? -4.792 6.952 7.841 1.00 96.94 181 VAL A C 1
ATOM 1278 O O . VAL A 1 181 ? -4.801 7.979 7.159 1.00 96.94 181 VAL A O 1
ATOM 1281 N N . ARG A 1 182 ? -4.741 6.966 9.171 1.00 96.12 182 ARG A N 1
ATOM 1282 C CA . ARG A 1 182 ? -4.472 8.155 9.969 1.00 96.12 182 ARG A CA 1
ATOM 1283 C C . ARG A 1 182 ? -3.273 7.886 10.869 1.00 96.12 182 ARG A C 1
ATOM 1285 O O . ARG A 1 182 ? -3.275 6.879 11.573 1.00 96.12 182 ARG A O 1
ATOM 1292 N N . ASP A 1 183 ? -2.261 8.745 10.815 1.00 93.44 183 ASP A N 1
ATOM 1293 C CA . ASP A 1 183 ? -1.080 8.612 11.669 1.00 93.44 183 ASP A CA 1
ATOM 1294 C C . ASP A 1 183 ? -1.344 9.106 13.105 1.00 93.44 183 ASP A C 1
ATOM 1296 O O . ASP A 1 183 ? -2.423 9.605 13.440 1.00 93.44 183 ASP A O 1
ATOM 1300 N N . ASP A 1 184 ? -0.354 8.934 13.975 1.00 91.19 184 ASP A N 1
ATOM 1301 C CA . ASP A 1 184 ? -0.375 9.347 15.382 1.00 91.19 184 ASP A CA 1
ATOM 1302 C C . ASP A 1 184 ? -0.466 10.872 15.567 1.00 91.19 184 ASP A C 1
ATOM 1304 O O . ASP A 1 184 ? -1.032 11.352 16.551 1.00 91.19 184 ASP A O 1
ATOM 1308 N N . ARG A 1 185 ? 0.015 11.640 14.584 1.00 90.81 185 ARG A N 1
ATOM 1309 C CA . ARG A 1 185 ? -0.130 13.103 14.498 1.00 90.81 185 ARG A CA 1
ATOM 1310 C C . ARG A 1 185 ? -1.520 13.523 14.013 1.00 90.81 185 ARG A C 1
ATOM 1312 O O . ARG A 1 185 ? -1.843 14.710 13.988 1.00 90.81 185 ARG A O 1
ATOM 1319 N N . GLY A 1 186 ? -2.363 12.562 13.640 1.00 92.06 186 GLY A N 1
ATOM 1320 C CA . GLY A 1 186 ? -3.720 12.782 13.172 1.00 92.06 186 GLY A CA 1
ATOM 1321 C C . GLY A 1 186 ? -3.823 13.165 11.695 1.00 92.06 186 GLY A C 1
ATOM 1322 O O . GLY A 1 186 ? -4.929 13.514 11.268 1.00 92.06 186 GLY A O 1
ATOM 1323 N N . VAL A 1 187 ? -2.737 13.078 10.924 1.00 94.06 187 VAL A N 1
ATOM 1324 C CA . VAL A 1 187 ? -2.710 13.298 9.474 1.00 94.06 187 VAL A CA 1
ATOM 1325 C C . VAL A 1 187 ? -3.375 12.112 8.788 1.00 94.06 187 VAL A C 1
ATOM 1327 O O . VAL A 1 187 ? -3.032 10.962 9.045 1.00 94.06 187 VAL A O 1
ATOM 1330 N N . THR A 1 188 ? -4.356 12.388 7.931 1.00 95.50 188 THR A N 1
ATOM 1331 C CA . THR A 1 188 ? -5.101 11.360 7.190 1.00 95.50 188 THR A CA 1
ATOM 1332 C C . THR A 1 188 ? -4.677 11.366 5.729 1.00 95.50 188 THR A C 1
ATOM 1334 O O . THR A 1 188 ? -4.500 12.433 5.140 1.00 95.50 188 THR A O 1
ATOM 1337 N N . GLY A 1 189 ? -4.539 10.184 5.139 1.00 95.94 189 GLY A N 1
ATOM 1338 C CA . GLY A 1 189 ? -4.139 10.037 3.747 1.00 95.94 189 GLY A CA 1
ATOM 1339 C C . GLY A 1 189 ? -4.035 8.578 3.323 1.00 95.94 189 GLY A C 1
ATOM 1340 O O . GLY A 1 189 ? -4.346 7.669 4.093 1.00 95.94 189 GLY A O 1
ATOM 1341 N N . LEU A 1 190 ? -3.609 8.353 2.088 1.00 96.38 190 LEU A N 1
ATOM 1342 C CA . LEU A 1 190 ? -3.377 7.020 1.549 1.00 96.38 190 LEU A CA 1
ATOM 1343 C C . LEU A 1 190 ? -1.900 6.667 1.674 1.00 96.38 190 LEU A C 1
ATOM 1345 O O . LEU A 1 190 ? -1.034 7.421 1.242 1.00 96.38 190 LEU A O 1
ATOM 1349 N N . VAL A 1 191 ? -1.619 5.491 2.227 1.00 97.31 191 VAL A N 1
ATOM 1350 C CA . VAL A 1 191 ? -0.304 4.860 2.099 1.00 97.31 191 VAL A CA 1
ATOM 1351 C C . VAL A 1 191 ? -0.454 3.712 1.123 1.00 97.31 191 VAL A C 1
ATOM 1353 O O . VAL A 1 191 ? -1.228 2.785 1.373 1.00 97.31 191 VAL A O 1
ATOM 1356 N N . SER A 1 192 ? 0.261 3.784 0.004 1.00 97.12 192 SER A N 1
ATOM 1357 C CA . SER A 1 192 ? 0.243 2.749 -1.025 1.00 97.12 192 SER A CA 1
ATOM 1358 C C . SER A 1 192 ? 1.599 2.077 -1.175 1.00 97.12 192 SER A C 1
ATOM 1360 O O . SER A 1 192 ? 2.647 2.688 -0.985 1.00 97.12 192 SER A O 1
ATOM 1362 N N . VAL A 1 193 ? 1.563 0.787 -1.485 1.00 97.19 193 VAL A N 1
ATOM 1363 C CA . VAL A 1 193 ? 2.721 -0.029 -1.823 1.00 97.19 193 VAL A CA 1
ATOM 1364 C C . VAL A 1 193 ? 2.571 -0.505 -3.261 1.00 97.19 193 VAL A C 1
ATOM 1366 O O . VAL A 1 193 ? 1.504 -0.975 -3.663 1.00 97.19 193 VAL A O 1
ATOM 1369 N N . VAL A 1 194 ? 3.642 -0.394 -4.038 1.00 97.00 194 VAL A N 1
ATOM 1370 C CA . VAL A 1 194 ? 3.711 -0.843 -5.427 1.00 97.00 194 VAL A CA 1
ATOM 1371 C C . VAL A 1 194 ? 4.971 -1.675 -5.615 1.00 97.00 194 VAL A C 1
ATOM 1373 O O . VAL A 1 194 ? 6.074 -1.199 -5.374 1.00 97.00 194 VAL A O 1
ATOM 1376 N N . LEU A 1 195 ? 4.824 -2.916 -6.067 1.00 96.31 195 LEU A N 1
ATOM 1377 C CA . LEU A 1 195 ? 5.940 -3.750 -6.497 1.00 96.31 195 LEU A CA 1
ATOM 1378 C C . LEU A 1 195 ? 6.082 -3.644 -8.014 1.00 96.31 195 LEU A C 1
ATOM 1380 O O . LEU A 1 195 ? 5.211 -4.098 -8.759 1.00 96.31 195 LEU A O 1
ATOM 1384 N N . VAL A 1 196 ? 7.197 -3.071 -8.453 1.00 96.00 196 VAL A N 1
ATOM 1385 C CA . VAL A 1 196 ? 7.555 -2.909 -9.862 1.00 96.00 196 VAL A CA 1
ATOM 1386 C C . VAL A 1 196 ? 8.560 -3.989 -10.269 1.00 96.00 196 VAL A C 1
ATOM 1388 O O . VAL A 1 196 ? 9.622 -4.064 -9.645 1.00 96.00 196 VAL A O 1
ATOM 1391 N N . PRO A 1 197 ? 8.273 -4.810 -11.298 1.00 94.94 197 PRO A N 1
ATOM 1392 C CA . PRO A 1 197 ? 9.200 -5.821 -11.804 1.00 94.94 197 PRO A CA 1
ATOM 1393 C C . PRO A 1 197 ? 10.553 -5.237 -12.245 1.00 94.94 197 PRO A C 1
ATOM 1395 O O . PRO A 1 197 ? 10.645 -4.060 -12.601 1.00 94.94 197 PRO A O 1
ATOM 1398 N N . PRO A 1 198 ? 11.632 -6.038 -12.258 1.00 93.44 198 PRO A N 1
ATOM 1399 C CA . PRO A 1 198 ? 12.926 -5.572 -12.740 1.00 93.44 198 PRO A CA 1
ATOM 1400 C C . PRO A 1 198 ? 12.858 -5.183 -14.225 1.00 93.44 198 PRO A C 1
ATOM 1402 O O . PRO A 1 198 ? 12.263 -5.891 -15.033 1.00 93.44 198 PRO A O 1
ATOM 1405 N N . GLY A 1 199 ? 13.516 -4.080 -14.587 1.00 91.12 199 GLY A N 1
ATOM 1406 C CA . GLY A 1 199 ? 13.557 -3.576 -15.966 1.00 91.12 199 GLY A CA 1
ATOM 1407 C C . GLY A 1 199 ? 12.401 -2.645 -16.345 1.00 91.12 199 GLY A C 1
ATOM 1408 O O . GLY A 1 199 ? 12.457 -2.041 -17.412 1.00 91.12 199 GLY A O 1
ATOM 1409 N N . GLU A 1 200 ? 11.410 -2.478 -15.469 1.00 92.50 200 GLU A N 1
ATOM 1410 C CA . GLU A 1 200 ? 10.307 -1.533 -15.647 1.00 92.50 200 GLU A CA 1
ATOM 1411 C C . GLU A 1 200 ? 10.622 -0.155 -15.035 1.00 92.50 200 GLU A C 1
ATOM 1413 O O . GLU A 1 200 ? 11.487 -0.009 -14.164 1.00 92.50 200 GLU A O 1
ATOM 1418 N N . GLY A 1 201 ? 9.920 0.879 -15.509 1.00 89.19 201 GLY A N 1
ATOM 1419 C CA . GLY A 1 201 ? 10.036 2.243 -14.982 1.00 89.19 201 GLY A CA 1
ATOM 1420 C C . GLY A 1 201 ? 9.386 2.414 -13.604 1.00 89.19 201 GLY A C 1
ATOM 1421 O O . GLY A 1 201 ? 8.503 1.653 -13.225 1.00 89.19 201 GLY A O 1
ATOM 1422 N N . ALA A 1 202 ? 9.794 3.441 -12.853 1.00 90.88 202 ALA A N 1
ATOM 1423 C CA . ALA A 1 202 ? 9.153 3.784 -11.579 1.00 90.88 202 ALA A CA 1
ATOM 1424 C C . ALA A 1 202 ? 7.661 4.138 -11.781 1.00 90.88 202 ALA A C 1
ATOM 1426 O O . ALA A 1 202 ? 7.308 4.696 -12.826 1.00 90.88 202 ALA A O 1
ATOM 1427 N N . PRO A 1 203 ? 6.783 3.845 -10.804 1.00 93.25 203 PRO A N 1
ATOM 1428 C CA . PRO A 1 203 ? 5.378 4.204 -10.909 1.00 93.25 203 PRO A CA 1
ATOM 1429 C C . PRO A 1 203 ? 5.239 5.728 -10.798 1.00 93.25 203 PRO A C 1
ATOM 1431 O O . PRO A 1 203 ? 5.860 6.353 -9.942 1.00 93.25 203 PRO A O 1
ATOM 1434 N N . ALA A 1 204 ? 4.421 6.343 -11.650 1.00 92.31 204 ALA A N 1
ATOM 1435 C CA . ALA A 1 204 ? 4.152 7.776 -11.534 1.00 92.31 204 ALA A CA 1
ATOM 1436 C C . ALA A 1 204 ? 3.035 8.008 -10.507 1.00 92.31 204 ALA A C 1
ATOM 1438 O O . ALA A 1 204 ? 1.965 7.411 -10.618 1.00 92.31 204 ALA A O 1
ATOM 1439 N N . SER A 1 205 ? 3.258 8.877 -9.523 1.00 90.50 205 SER A N 1
ATOM 1440 C CA . SER A 1 205 ? 2.300 9.138 -8.441 1.00 90.50 205 SER A CA 1
ATOM 1441 C C . SER A 1 205 ? 2.188 10.627 -8.115 1.00 90.50 205 SER A C 1
ATOM 1443 O O . SER A 1 205 ? 3.019 11.431 -8.539 1.00 90.50 205 SER A O 1
ATOM 1445 N N . THR A 1 206 ? 1.145 10.983 -7.364 1.00 89.12 206 THR A N 1
ATOM 1446 C CA . THR A 1 206 ? 0.949 12.326 -6.796 1.00 89.12 206 THR A CA 1
ATOM 1447 C C . THR A 1 206 ? 1.357 12.403 -5.325 1.00 89.12 206 THR A C 1
ATOM 1449 O O . THR A 1 206 ? 1.043 13.377 -4.640 1.00 89.12 206 THR A O 1
ATOM 1452 N N . ALA A 1 207 ? 2.062 11.381 -4.839 1.00 92.75 207 ALA A N 1
ATOM 1453 C CA . ALA A 1 207 ? 2.540 11.295 -3.472 1.00 92.75 207 ALA A CA 1
ATOM 1454 C C . ALA A 1 207 ? 3.460 12.461 -3.122 1.00 92.75 207 ALA A C 1
ATOM 1456 O O . ALA A 1 207 ? 4.345 12.838 -3.889 1.00 92.75 207 ALA A O 1
ATOM 1457 N N . VAL A 1 208 ? 3.255 13.017 -1.928 1.00 93.62 208 VAL A N 1
ATOM 1458 C CA . VAL A 1 208 ? 4.138 14.063 -1.390 1.00 93.62 208 VAL A CA 1
ATOM 1459 C C . VAL A 1 208 ? 5.425 13.468 -0.834 1.00 93.62 208 VAL A C 1
ATOM 1461 O O . VAL A 1 208 ? 6.424 14.171 -0.724 1.00 93.62 208 VAL A O 1
ATOM 1464 N N . ALA A 1 209 ? 5.409 12.170 -0.525 1.00 94.38 209 ALA A N 1
ATOM 1465 C CA . ALA A 1 209 ? 6.573 11.434 -0.076 1.00 94.38 209 ALA A CA 1
ATOM 1466 C C . ALA A 1 209 ? 6.603 10.023 -0.671 1.00 94.38 209 ALA A C 1
ATOM 1468 O O . ALA A 1 209 ? 5.584 9.333 -0.747 1.00 94.38 209 ALA A O 1
ATOM 1469 N N . GLU A 1 210 ? 7.799 9.591 -1.060 1.00 95.88 210 GLU A N 1
ATOM 1470 C CA . GLU A 1 210 ? 8.069 8.275 -1.628 1.00 95.88 210 GLU A CA 1
ATOM 1471 C C . GLU A 1 210 ? 9.335 7.694 -0.998 1.00 95.88 210 GLU A C 1
ATOM 1473 O O . GLU A 1 210 ? 10.334 8.388 -0.799 1.00 95.88 210 GLU A O 1
ATOM 1478 N N . SER A 1 211 ? 9.310 6.393 -0.729 1.00 96.69 211 SER A N 1
ATOM 1479 C CA . SER A 1 211 ? 10.511 5.617 -0.455 1.00 96.69 211 SER A CA 1
ATOM 1480 C C . SER A 1 211 ? 10.510 4.319 -1.247 1.00 96.69 211 SER A C 1
ATOM 1482 O O . SER A 1 211 ? 9.463 3.834 -1.669 1.00 96.69 211 SER A O 1
ATOM 1484 N N . ARG A 1 212 ? 11.692 3.748 -1.473 1.00 95.75 212 ARG A N 1
ATOM 1485 C CA . ARG A 1 212 ? 11.854 2.547 -2.290 1.00 95.75 212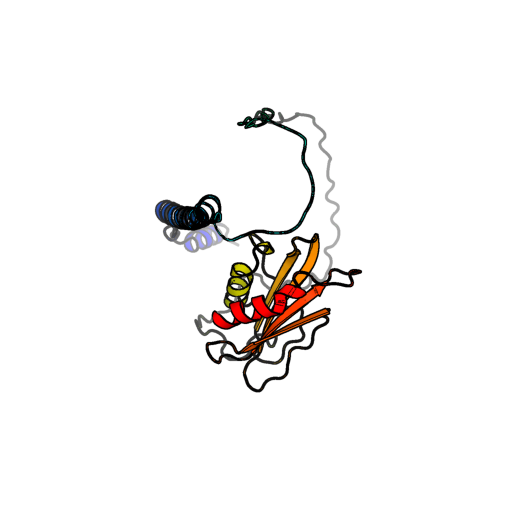 ARG A CA 1
ATOM 1486 C C . ARG A 1 212 ? 12.924 1.615 -1.748 1.00 95.75 212 ARG A C 1
ATOM 1488 O O . ARG A 1 212 ? 13.909 2.068 -1.170 1.00 95.75 212 ARG A O 1
ATOM 1495 N N . GLY A 1 213 ? 12.767 0.324 -2.013 1.00 93.94 213 GLY A N 1
ATOM 1496 C CA . GLY A 1 213 ? 13.738 -0.702 -1.645 1.00 93.94 213 GLY A CA 1
ATOM 1497 C C . GLY A 1 213 ? 13.639 -1.948 -2.529 1.00 93.94 213 GLY A C 1
ATOM 1498 O O . GLY A 1 213 ? 12.579 -2.220 -3.092 1.00 93.94 213 GLY A O 1
ATOM 1499 N N . PRO A 1 214 ? 14.728 -2.715 -2.689 1.00 95.00 214 PRO A N 1
ATOM 1500 C CA . PRO A 1 214 ? 14.691 -3.964 -3.443 1.00 95.00 214 PRO A CA 1
ATOM 1501 C C . PRO A 1 214 ? 13.907 -5.037 -2.675 1.00 95.00 214 PRO A C 1
ATOM 1503 O O . PRO A 1 214 ? 14.163 -5.256 -1.491 1.00 95.00 214 PRO A O 1
ATOM 1506 N N . ALA A 1 215 ? 12.986 -5.735 -3.347 1.00 93.94 215 ALA A N 1
ATOM 1507 C CA . ALA A 1 215 ? 12.324 -6.906 -2.771 1.00 93.94 215 ALA A CA 1
ATOM 1508 C C . ALA A 1 215 ? 13.347 -8.030 -2.539 1.00 93.94 215 ALA A C 1
ATOM 1510 O O . ALA A 1 215 ? 14.196 -8.294 -3.398 1.00 93.94 215 ALA A O 1
ATOM 1511 N N . ARG A 1 216 ? 13.260 -8.725 -1.402 1.00 90.94 216 ARG A N 1
ATOM 1512 C CA . ARG A 1 216 ? 14.198 -9.796 -1.033 1.00 90.94 216 ARG A CA 1
ATOM 1513 C C . ARG A 1 216 ? 14.126 -10.979 -1.996 1.00 90.94 216 ARG A C 1
ATOM 1515 O O . ARG A 1 216 ? 15.158 -11.586 -2.273 1.00 90.94 216 ARG A O 1
ATOM 1522 N N . SER A 1 217 ? 12.947 -11.303 -2.519 1.00 87.06 217 SER A N 1
ATOM 1523 C CA . SER A 1 217 ? 12.783 -12.367 -3.522 1.00 87.06 217 SER A CA 1
ATOM 1524 C C . SER A 1 217 ? 13.433 -12.068 -4.876 1.00 87.06 217 SER A C 1
ATOM 1526 O O . SER A 1 217 ? 13.494 -12.955 -5.727 1.00 87.06 217 SER A O 1
ATOM 1528 N N . GLY A 1 218 ? 13.893 -10.834 -5.114 1.00 87.31 218 GLY A N 1
ATOM 1529 C CA . GLY A 1 218 ? 14.315 -10.384 -6.439 1.00 87.31 218 GLY A CA 1
ATOM 1530 C C . GLY A 1 218 ? 13.143 -10.135 -7.394 1.00 87.31 218 GLY A C 1
ATOM 1531 O O . GLY A 1 218 ? 13.368 -9.898 -8.579 1.00 87.31 218 GLY A O 1
ATOM 1532 N N . ALA A 1 219 ? 11.899 -10.149 -6.895 1.00 87.44 219 ALA A N 1
ATOM 1533 C CA . ALA A 1 219 ? 10.700 -9.898 -7.694 1.00 87.44 219 ALA A CA 1
ATOM 1534 C C . ALA A 1 219 ? 10.614 -8.465 -8.250 1.00 87.44 219 ALA A C 1
ATOM 1536 O O . ALA A 1 219 ? 9.784 -8.207 -9.121 1.00 87.44 219 ALA A O 1
ATOM 1537 N N . GLY A 1 220 ? 11.453 -7.542 -7.767 1.00 94.56 220 GLY A N 1
ATOM 1538 C CA . GLY A 1 220 ? 11.525 -6.179 -8.274 1.00 94.56 220 GLY A CA 1
ATOM 1539 C C . GLY A 1 220 ? 11.876 -5.137 -7.217 1.00 94.56 220 GLY A C 1
ATOM 1540 O O . GLY A 1 220 ? 12.534 -5.433 -6.218 1.00 94.56 220 GLY A O 1
ATOM 1541 N N . THR A 1 221 ? 11.427 -3.906 -7.452 1.00 96.62 221 THR A N 1
ATOM 1542 C CA . THR A 1 221 ? 11.562 -2.776 -6.524 1.00 96.62 221 THR A CA 1
ATOM 1543 C C . THR A 1 221 ? 10.216 -2.488 -5.877 1.00 96.62 221 THR A C 1
ATOM 1545 O O . THR A 1 221 ? 9.203 -2.360 -6.560 1.00 96.62 221 THR A O 1
ATOM 1548 N N . VAL A 1 222 ? 10.204 -2.384 -4.555 1.00 96.56 222 VAL A N 1
ATOM 1549 C CA . VAL A 1 222 ? 9.049 -1.950 -3.773 1.00 96.56 222 VAL A CA 1
ATOM 1550 C C . VAL A 1 222 ? 9.104 -0.437 -3.653 1.00 96.56 222 VAL A C 1
ATOM 1552 O O . VAL A 1 222 ? 10.112 0.103 -3.207 1.00 96.56 222 VAL A O 1
ATOM 1555 N N . HIS A 1 223 ? 8.021 0.227 -4.027 1.00 97.19 223 HIS A N 1
ATOM 1556 C CA . HIS A 1 223 ? 7.780 1.649 -3.838 1.00 97.19 223 HIS A CA 1
ATOM 1557 C C . HIS A 1 223 ? 6.699 1.816 -2.775 1.00 97.19 223 HIS A C 1
ATOM 1559 O O . HIS A 1 223 ? 5.658 1.164 -2.838 1.00 97.19 223 HIS A O 1
ATOM 1565 N N . LEU A 1 224 ? 6.952 2.673 -1.795 1.00 97.12 224 LEU A N 1
ATOM 1566 C CA . LEU A 1 224 ? 6.017 3.048 -0.748 1.00 97.12 224 LEU A CA 1
ATOM 1567 C C . LEU A 1 224 ? 5.718 4.537 -0.901 1.00 97.12 224 LEU A C 1
ATOM 1569 O O . LEU A 1 224 ? 6.632 5.358 -0.873 1.00 97.12 224 LEU A O 1
ATOM 1573 N N . LEU A 1 225 ? 4.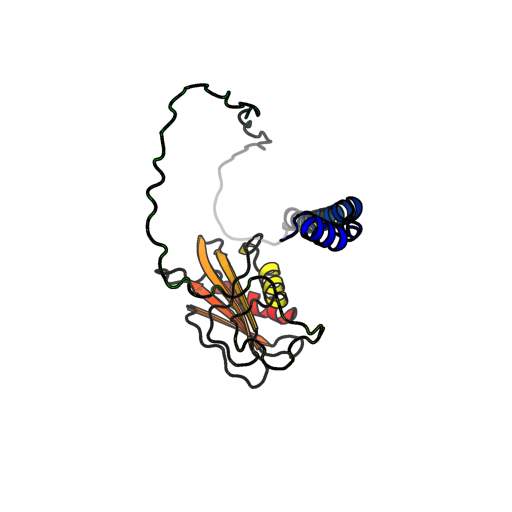449 4.872 -1.081 1.00 96.81 225 LEU A N 1
ATOM 1574 C CA . LEU A 1 225 ? 3.987 6.205 -1.441 1.00 96.81 225 LEU A CA 1
ATOM 1575 C C . LEU A 1 225 ? 3.024 6.706 -0.368 1.00 96.81 225 LEU A C 1
ATOM 1577 O O . LEU A 1 225 ? 2.121 5.971 0.037 1.00 96.81 225 LEU A O 1
ATOM 1581 N N . SER A 1 226 ? 3.196 7.952 0.066 1.00 97.00 226 SER A N 1
ATOM 1582 C CA . SER A 1 226 ? 2.283 8.624 0.990 1.00 97.00 226 SER A CA 1
ATOM 1583 C C . SER A 1 226 ? 1.603 9.802 0.306 1.00 97.00 226 SER A C 1
ATOM 1585 O O . SER A 1 226 ? 2.245 10.773 -0.106 1.00 97.00 226 SER A O 1
ATOM 1587 N N . GLU A 1 227 ? 0.285 9.704 0.185 1.00 95.69 227 GLU A N 1
ATOM 1588 C CA . GLU A 1 227 ? -0.576 10.724 -0.393 1.00 95.69 227 GLU A CA 1
ATOM 1589 C C . GLU A 1 227 ? -1.433 11.372 0.697 1.00 95.69 227 GLU A C 1
ATOM 1591 O O . GLU A 1 227 ? -2.137 10.673 1.432 1.00 95.69 227 GLU A O 1
ATOM 1596 N N . PRO A 1 228 ? -1.404 12.706 0.828 1.00 94.81 228 PRO A N 1
ATOM 1597 C CA . PRO A 1 228 ? -2.232 13.407 1.793 1.00 94.81 228 PRO A CA 1
ATOM 1598 C C . PRO A 1 228 ? -3.701 13.401 1.355 1.00 94.81 228 PRO A C 1
ATOM 1600 O O . PRO A 1 228 ? -4.022 13.350 0.167 1.00 94.81 228 PRO A O 1
ATOM 1603 N N . ALA A 1 229 ? -4.620 13.528 2.314 1.00 92.75 229 ALA A N 1
ATOM 1604 C CA . ALA A 1 229 ? -5.992 13.901 1.988 1.00 92.75 229 ALA A CA 1
ATOM 1605 C C . ALA A 1 229 ? -6.037 15.269 1.275 1.00 92.75 229 ALA A C 1
ATOM 1607 O O . ALA A 1 229 ? -5.153 16.113 1.448 1.00 92.75 229 ALA A O 1
ATOM 1608 N N . GLN A 1 230 ? -7.091 15.513 0.490 1.00 89.56 230 GLN A N 1
ATOM 1609 C CA . GLN A 1 230 ? -7.245 16.777 -0.235 1.00 89.56 230 GLN A CA 1
ATOM 1610 C C . GLN A 1 230 ? -7.129 17.986 0.706 1.00 89.56 230 GLN A C 1
ATOM 1612 O O . GLN A 1 230 ? -7.780 18.046 1.748 1.00 89.56 230 GLN A O 1
ATOM 1617 N N . GLY A 1 231 ? -6.300 18.956 0.314 1.00 86.25 231 GLY A N 1
ATOM 1618 C CA . GLY A 1 231 ? -6.052 20.179 1.080 1.00 86.25 231 GLY A CA 1
ATOM 1619 C C . GLY A 1 231 ? -4.961 20.070 2.151 1.00 86.25 231 GLY A C 1
ATOM 1620 O O . GLY A 1 231 ? -4.596 21.096 2.721 1.00 86.25 231 GLY A O 1
ATOM 1621 N N . ALA A 1 232 ? -4.407 18.881 2.408 1.00 89.06 232 ALA A N 1
ATOM 1622 C CA . ALA A 1 232 ? -3.239 18.718 3.270 1.00 89.06 232 ALA A CA 1
ATOM 1623 C C . ALA A 1 232 ? -1.925 18.791 2.469 1.00 89.06 232 ALA A C 1
ATOM 1625 O O . ALA A 1 232 ? -1.861 18.408 1.303 1.00 89.06 232 ALA A O 1
ATOM 1626 N N . THR A 1 233 ? -0.870 19.298 3.112 1.00 90.19 233 THR A N 1
ATOM 1627 C CA . THR A 1 233 ? 0.467 19.476 2.513 1.00 90.19 233 THR A CA 1
ATOM 1628 C C . THR A 1 233 ? 1.477 18.416 2.948 1.00 90.19 233 THR A C 1
ATOM 1630 O O . THR A 1 233 ? 2.581 18.391 2.421 1.00 90.19 233 THR A O 1
ATOM 1633 N N . SER A 1 234 ? 1.125 17.573 3.919 1.00 92.81 234 SER A N 1
ATOM 1634 C CA . SER A 1 234 ? 1.975 16.499 4.438 1.00 92.81 234 SER A CA 1
ATOM 1635 C C . SER A 1 234 ? 1.205 15.187 4.465 1.00 92.81 234 SER A C 1
ATOM 1637 O O . SER A 1 234 ? 0.023 15.166 4.822 1.00 92.81 234 SER A O 1
ATOM 1639 N N . GLY A 1 235 ? 1.882 14.103 4.096 1.00 93.81 235 GLY A N 1
ATOM 1640 C CA . GLY A 1 235 ? 1.310 12.763 4.050 1.00 93.81 235 GLY A CA 1
ATOM 1641 C C . GLY A 1 235 ? 1.439 12.027 5.390 1.00 93.81 235 GLY A C 1
ATOM 1642 O O . GLY A 1 235 ? 2.299 12.365 6.212 1.00 93.81 235 GLY A O 1
ATOM 1643 N N . PRO A 1 236 ? 0.599 11.009 5.641 1.00 95.94 236 PRO A N 1
ATOM 1644 C CA . PRO A 1 236 ? 0.773 10.137 6.798 1.00 95.94 236 PRO A CA 1
ATOM 1645 C C . PRO A 1 236 ? 2.103 9.367 6.712 1.00 95.94 236 PRO A C 1
ATOM 1647 O O . PRO A 1 236 ? 2.499 8.913 5.638 1.00 95.94 236 PRO A O 1
ATOM 1650 N N . PHE A 1 237 ? 2.783 9.190 7.846 1.00 95.44 237 PHE A N 1
ATOM 1651 C CA . PHE A 1 237 ? 4.018 8.392 7.968 1.00 95.44 237 PHE A CA 1
ATOM 1652 C C . PHE A 1 237 ? 5.218 8.834 7.105 1.00 95.44 237 PHE A C 1
ATOM 1654 O O . PHE A 1 237 ? 6.116 8.036 6.842 1.00 95.44 237 PHE A O 1
ATOM 1661 N N . GLU A 1 238 ? 5.248 10.084 6.633 1.00 94.62 238 GLU A N 1
ATOM 1662 C CA . GLU A 1 238 ? 6.292 10.605 5.734 1.00 94.62 238 GLU A CA 1
ATOM 1663 C C . GLU A 1 238 ? 7.726 10.372 6.248 1.00 94.62 238 GLU A C 1
ATOM 1665 O O . GLU A 1 238 ? 8.597 9.959 5.482 1.00 94.62 238 GLU A O 1
ATOM 1670 N N . ALA A 1 239 ? 7.969 10.579 7.546 1.00 94.19 239 ALA A N 1
ATOM 1671 C CA . ALA A 1 239 ? 9.293 10.399 8.144 1.00 94.19 239 ALA A CA 1
ATOM 1672 C C . ALA A 1 239 ? 9.661 8.914 8.320 1.00 94.19 239 ALA A C 1
ATOM 1674 O O . ALA A 1 239 ? 10.835 8.544 8.298 1.00 94.19 239 ALA A O 1
ATOM 1675 N N . GLU A 1 240 ? 8.658 8.056 8.485 1.00 95.56 240 GLU A N 1
ATOM 1676 C CA . GLU A 1 240 ? 8.795 6.625 8.725 1.00 95.56 240 GLU A CA 1
ATOM 1677 C C . GLU A 1 240 ? 8.840 5.805 7.428 1.00 95.56 240 GLU A C 1
ATOM 1679 O O . GLU A 1 240 ? 9.233 4.633 7.472 1.00 95.56 240 GLU A O 1
ATOM 1684 N N . LEU A 1 241 ? 8.475 6.397 6.281 1.00 95.50 241 LEU A N 1
ATOM 1685 C CA . LEU A 1 241 ? 8.425 5.724 4.979 1.00 95.50 241 LEU A CA 1
ATOM 1686 C C . LEU A 1 241 ? 9.702 4.943 4.638 1.00 95.50 241 LEU A C 1
ATOM 1688 O O . LEU A 1 241 ? 9.560 3.805 4.196 1.00 95.50 241 LEU A O 1
ATOM 1692 N N . PRO A 1 242 ? 10.934 5.459 4.845 1.00 95.94 242 PRO A N 1
ATOM 1693 C CA . PRO A 1 242 ? 12.145 4.687 4.565 1.00 95.94 242 PRO A CA 1
ATOM 1694 C C . PRO A 1 242 ? 12.234 3.394 5.372 1.00 95.94 242 PRO A C 1
ATOM 1696 O O . PRO A 1 242 ? 12.442 2.322 4.808 1.00 95.94 242 PRO A O 1
ATOM 1699 N N . GLY A 1 243 ? 11.981 3.472 6.680 1.00 96.00 243 GLY A N 1
ATOM 1700 C CA . GLY A 1 243 ? 11.996 2.291 7.538 1.00 96.00 243 GLY A CA 1
ATOM 1701 C C . GLY A 1 243 ? 10.858 1.320 7.215 1.00 96.00 243 GLY A C 1
ATOM 1702 O O . GLY A 1 243 ? 11.050 0.107 7.282 1.00 96.00 243 GLY A O 1
ATOM 1703 N N . LEU A 1 244 ? 9.674 1.828 6.861 1.00 95.81 244 LEU A N 1
ATOM 1704 C CA . LEU A 1 244 ? 8.545 1.002 6.429 1.00 95.81 244 LEU A CA 1
ATOM 1705 C C . LEU A 1 244 ? 8.846 0.281 5.112 1.00 95.81 244 LEU A C 1
ATOM 1707 O O . LEU A 1 244 ? 8.615 -0.922 5.018 1.00 95.81 244 LEU A O 1
ATOM 1711 N N . ALA A 1 245 ? 9.397 0.986 4.122 1.00 95.50 245 ALA A N 1
ATOM 1712 C CA . ALA A 1 245 ? 9.736 0.420 2.821 1.00 95.50 245 ALA A CA 1
ATOM 1713 C C . ALA A 1 245 ? 10.740 -0.730 2.958 1.00 95.50 245 ALA A C 1
ATOM 1715 O O . ALA A 1 245 ? 10.531 -1.789 2.373 1.00 95.50 245 ALA A O 1
ATOM 1716 N N . GLU A 1 246 ? 11.776 -0.574 3.786 1.00 95.31 246 GLU A N 1
ATOM 1717 C CA . GLU A 1 246 ? 12.741 -1.644 4.066 1.00 95.31 246 GLU A CA 1
ATOM 1718 C C . GLU A 1 246 ? 12.086 -2.872 4.713 1.00 95.31 246 GLU A C 1
ATOM 1720 O O . GLU A 1 246 ? 12.330 -4.007 4.292 1.00 95.31 246 GLU A O 1
ATOM 1725 N N . ARG A 1 247 ? 11.226 -2.667 5.719 1.00 95.88 247 ARG A N 1
ATOM 1726 C CA . ARG A 1 247 ? 10.555 -3.776 6.413 1.00 95.88 247 ARG A CA 1
ATOM 1727 C C . ARG A 1 247 ? 9.578 -4.511 5.504 1.00 95.88 247 ARG A C 1
ATOM 1729 O O . ARG A 1 247 ? 9.621 -5.741 5.464 1.00 95.88 247 ARG A O 1
ATOM 1736 N N . VAL A 1 248 ? 8.776 -3.786 4.722 1.00 95.75 248 VAL A N 1
ATOM 1737 C CA . VAL A 1 248 ? 7.878 -4.375 3.719 1.00 95.75 248 VAL A CA 1
ATOM 1738 C C . VAL A 1 248 ? 8.684 -5.119 2.651 1.00 95.75 248 VAL A C 1
ATOM 1740 O O . VAL A 1 248 ? 8.407 -6.286 2.389 1.00 95.75 248 VAL A O 1
ATOM 1743 N N . ALA A 1 249 ? 9.733 -4.508 2.096 1.00 94.69 249 ALA A N 1
ATOM 1744 C CA . ALA A 1 249 ? 10.571 -5.129 1.070 1.00 94.69 249 ALA A CA 1
ATOM 1745 C C . ALA A 1 249 ? 11.290 -6.395 1.559 1.00 94.69 249 ALA A C 1
ATOM 1747 O O . ALA A 1 249 ? 11.493 -7.330 0.790 1.00 94.69 249 ALA A O 1
ATOM 1748 N N . SER A 1 250 ? 11.623 -6.473 2.850 1.00 94.19 250 SER A N 1
ATOM 1749 C CA . SER A 1 250 ? 12.240 -7.665 3.442 1.00 94.19 250 SER A CA 1
ATOM 1750 C C . SER A 1 250 ? 11.309 -8.886 3.518 1.00 94.19 250 SER A C 1
ATOM 1752 O O . SER A 1 250 ? 11.789 -10.012 3.693 1.00 94.19 250 SER A O 1
ATOM 1754 N N . ARG A 1 251 ? 9.992 -8.669 3.415 1.00 91.62 251 ARG A N 1
ATOM 1755 C CA . ARG A 1 251 ? 8.956 -9.711 3.480 1.00 91.62 251 ARG A CA 1
ATOM 1756 C C . ARG A 1 251 ? 8.515 -10.206 2.103 1.00 91.62 251 ARG A C 1
ATOM 1758 O O . ARG A 1 251 ? 7.868 -11.247 2.043 1.00 91.62 251 ARG A O 1
ATOM 1765 N N . LEU A 1 252 ? 8.857 -9.466 1.049 1.00 89.62 252 LEU A N 1
ATOM 1766 C CA . LEU A 1 252 ? 8.505 -9.736 -0.345 1.00 89.62 252 LEU A CA 1
ATOM 1767 C C . LEU A 1 252 ? 9.665 -10.383 -1.088 1.00 89.62 252 LEU A C 1
ATOM 1769 O O . LEU A 1 252 ? 9.388 -11.239 -1.945 1.00 89.62 252 LEU A O 1
#

Radius of gyration: 31.13 Å; Cα contacts (8 Å, |Δi|>4): 297; chains: 1; bounding box: 88×57×75 Å

pLDDT: mean 72.2, std 22.57, range [36.41, 97.69]

Solvent-accessible surface area (backbone atoms only — not comparable to full-atom values): 16118 Å² total; per-residue (Å²): 136,64,69,68,62,53,55,51,53,54,58,67,68,61,59,84,76,76,78,79,90,73,53,72,65,58,54,51,53,52,49,50,55,56,53,53,61,59,57,65,65,64,70,72,70,66,69,71,66,63,55,64,74,73,67,77,79,90,81,80,90,88,85,86,82,87,87,89,80,90,79,92,78,81,90,81,78,87,83,82,88,83,80,84,85,78,83,81,88,85,82,84,77,85,81,88,76,91,77,87,75,83,77,76,85,77,85,69,81,78,78,81,80,76,78,83,73,78,73,90,65,84,88,65,98,65,97,61,97,61,76,72,91,72,78,66,78,71,14,15,77,54,61,34,65,67,55,37,48,46,48,40,77,75,30,80,60,39,68,92,60,73,74,38,45,22,83,42,57,39,42,79,78,17,41,10,10,18,36,81,30,48,38,96,88,65,37,44,18,38,45,24,38,36,42,33,38,77,93,61,66,82,59,50,63,83,46,78,35,76,25,69,28,65,21,65,68,64,67,20,39,30,37,32,34,12,26,38,36,92,93,53,92,59,30,33,55,58,89,49,33,58,64,49,24,49,57,39,13,66,76,71